Protein 3EBV (pdb70)

Sequence (285 aa):
SLKHAVTGYWQNFNNGATVQKISDVPSAYDIIAVAFADATTTPGAVTFNLDSAGLGGYTVDQFKADVRRAKQAAGKKVIISVVGGEKGTVSVNSSASATNFANSVYSVREYGFDGVDIDLENGLNPTYTQALRALSAKAGPDILTAPQTIDQSTQGGYFQTALNVKKDILTVVNQYYNSGTLGCDGKVYAQGTVDFLTALACIQLEGGLAPSQVGLGLPASTRAAGGGYVSSPSVVNAALDCLTKKATNCGSFKPSSKTYPDLRGATWSTNWDATAGNAWSNSVGAHVHAL

Structure (mmCIF, N/CA/C/O backbone):
data_3EBV
#
_entry.id   3EBV
#
_cell.length_a   96.636
_cell.length_b   96.636
_cell.length_c   124.735
_cell.angle_alpha   90.000
_cell.angle_beta   90.000
_cell.angle_gamma   120.000
#
_symmetry.space_group_name_H-M   'H 3'
#
loop_
_entity.id
_entity.type
_entity.pdbx_description
1 polymer 'Chinitase A'
2 non-polymer 'SULFATE ION'
3 water water
#
loop_
_atom_site.group_PDB
_atom_site.id
_atom_site.type_symbol
_atom_site.label_atom_id
_atom_site.label_alt_id
_atom_site.label_comp_id
_atom_site.label_asym_id
_atom_site.label_e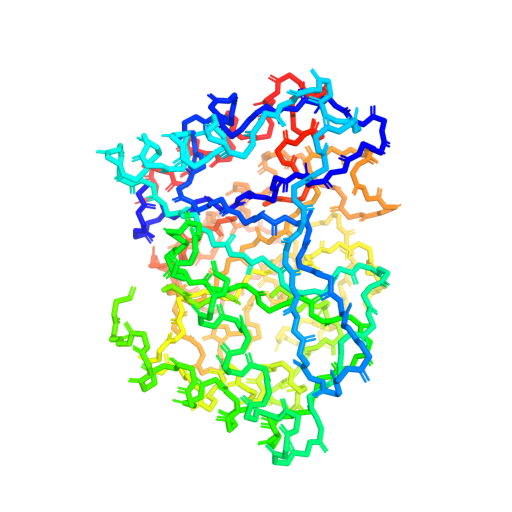ntity_id
_atom_site.label_seq_id
_atom_site.pdbx_PDB_ins_code
_atom_site.Cartn_x
_atom_site.Cartn_y
_atom_site.Cartn_z
_atom_site.occupancy
_atom_site.B_iso_or_equiv
_atom_site.auth_seq_id
_atom_site.auth_comp_id
_atom_site.auth_asym_id
_atom_site.auth_atom_id
_atom_site.pdbx_PDB_model_num
ATOM 1 N N . SER A 1 2 ? 25.355 16.550 107.084 1.00 34.79 2 SER A N 1
ATOM 2 C CA . SER A 1 2 ? 26.075 17.383 108.086 1.00 35.35 2 SER A CA 1
ATOM 3 C C . SER A 1 2 ? 26.547 16.531 109.270 1.00 35.31 2 SER A C 1
ATOM 4 O O . SER A 1 2 ? 26.185 15.360 109.388 1.00 35.17 2 SER A O 1
ATOM 7 N N . LEU A 1 3 ? 27.362 17.103 110.151 1.00 35.16 3 LEU A N 1
ATOM 8 C CA . LEU A 1 3 ? 27.709 16.386 111.366 1.00 34.86 3 LEU A CA 1
ATOM 9 C C . LEU A 1 3 ? 26.472 16.288 112.273 1.00 34.12 3 LEU A C 1
ATOM 10 O O . LEU A 1 3 ? 26.225 15.221 112.838 1.00 33.89 3 LEU A O 1
ATOM 15 N N . LYS A 1 4 ? 25.687 17.375 112.364 1.00 32.53 4 LYS A N 1
ATOM 16 C CA . LYS A 1 4 ? 24.466 17.424 113.209 1.00 31.70 4 LYS A CA 1
ATOM 17 C C . LYS A 1 4 ? 23.385 16.382 112.850 1.00 28.39 4 LYS A C 1
ATOM 18 O O . LYS A 1 4 ? 22.833 15.684 113.730 1.00 29.22 4 LYS A O 1
ATOM 24 N N . HIS A 1 5 ? 23.007 16.311 111.588 1.00 24.43 5 HIS A N 1
ATOM 25 C CA . HIS A 1 5 ? 22.324 15.092 111.146 1.00 20.80 5 HIS A CA 1
ATOM 26 C C . HIS A 1 5 ? 23.226 14.378 110.181 1.00 19.65 5 HIS A C 1
ATOM 27 O O . HIS A 1 5 ? 23.493 14.862 109.073 1.00 21.95 5 HIS A O 1
ATOM 34 N N . ALA A 1 6 ? 23.660 13.211 110.614 1.00 15.32 6 ALA A N 1
ATOM 35 C CA . ALA A 1 6 ? 24.803 12.524 110.012 1.00 14.41 6 ALA A CA 1
ATOM 36 C C . ALA A 1 6 ? 24.422 11.152 109.495 1.00 14.45 6 ALA A C 1
ATOM 37 O O . ALA A 1 6 ? 23.574 10.434 110.062 1.00 13.56 6 ALA A O 1
ATOM 39 N N . VAL A 1 7 ? 25.147 10.758 108.435 1.00 12.82 7 VAL A N 1
ATOM 40 C CA . VAL A 1 7 ? 25.155 9.372 107.955 1.00 12.85 7 VAL A CA 1
ATOM 41 C C . VAL A 1 7 ? 26.577 8.877 108.153 1.00 12.17 7 VAL A C 1
ATOM 42 O O . VAL A 1 7 ? 27.535 9.528 107.660 1.00 11.76 7 VAL A O 1
ATOM 46 N N . THR A 1 8 ? 26.742 7.775 108.887 1.00 10.45 8 THR A N 1
ATOM 47 C CA . THR A 1 8 ? 28.075 7.133 109.062 1.00 10.21 8 THR A CA 1
ATOM 48 C C . THR A 1 8 ? 28.152 5.967 108.101 1.00 11.33 8 THR A C 1
ATOM 49 O O . THR A 1 8 ? 27.187 5.198 107.965 1.00 11.41 8 THR A O 1
ATOM 53 N N . GLY A 1 9 ? 29.290 5.824 107.422 1.00 11.02 9 GLY A N 1
ATOM 54 C CA . GLY A 1 9 ? 29.495 4.628 106.576 1.00 11.47 9 GLY A CA 1
ATOM 55 C C . GLY A 1 9 ? 30.813 3.966 106.845 1.00 9.97 9 GLY A C 1
ATOM 56 O O . GLY A 1 9 ? 31.811 4.661 107.068 1.00 10.85 9 GLY A O 1
ATOM 57 N N . TYR A 1 10 ? 30.805 2.639 106.892 1.00 10.84 10 TYR A N 1
ATOM 58 C CA . TYR A 1 10 ? 32.062 1.875 107.057 1.00 9.96 10 TYR A CA 1
ATOM 59 C C . TYR A 1 10 ? 32.736 1.675 105.718 1.00 11.10 10 TYR A C 1
ATOM 60 O O . TYR A 1 10 ? 32.098 1.141 104.814 1.00 11.53 10 TYR A O 1
ATOM 69 N N . TRP A 1 11 ? 34.011 2.101 105.635 1.00 11.12 11 TRP A N 1
ATOM 70 C CA . TRP A 1 11 ? 34.822 1.866 104.408 1.00 11.65 11 TRP A CA 1
ATOM 71 C C . TRP A 1 11 ? 35.752 0.710 104.687 1.00 11.26 11 TRP A C 1
ATOM 72 O O . TRP A 1 11 ? 36.470 0.713 105.695 1.00 12.16 11 TRP A O 1
ATOM 83 N N . GLN A 1 12 ? 35.727 -0.305 103.808 1.00 11.64 12 GLN A N 1
ATOM 84 C CA . GLN A 1 12 ? 36.520 -1.530 104.028 1.00 11.63 12 GLN A CA 1
ATOM 85 C C . GLN A 1 12 ? 37.999 -1.430 103.673 1.00 13.28 12 GLN A C 1
ATOM 86 O O . GLN A 1 12 ? 38.341 -1.183 102.514 1.00 14.20 12 GLN A O 1
ATOM 92 N N . ASN A 1 13 ? 38.845 -1.685 104.652 1.00 13.98 13 ASN A N 1
ATOM 93 C CA . ASN A 1 13 ? 40.300 -1.854 104.388 1.00 14.35 13 ASN A CA 1
ATOM 94 C C . ASN A 1 13 ? 40.615 -3.292 104.032 1.00 15.47 13 ASN A C 1
ATOM 95 O O . ASN A 1 13 ? 41.564 -3.868 104.566 1.00 17.22 13 ASN A O 1
ATOM 100 N N . PHE A 1 14 ? 39.822 -3.871 103.134 1.00 14.69 14 PHE A N 1
ATOM 101 C CA . PHE A 1 14 ? 39.978 -5.281 102.764 1.00 14.39 14 PHE A CA 1
ATOM 102 C C . PHE A 1 14 ? 39.010 -5.550 101.640 1.00 16.26 14 PHE A C 1
ATOM 103 O O . PHE A 1 14 ? 38.060 -4.790 101.428 1.00 15.15 14 PHE A O 1
ATOM 111 N N . ASN A 1 15 ? 39.227 -6.650 100.927 1.00 16.99 15 ASN A N 1
ATOM 112 C CA . ASN A 1 15 ? 38.357 -7.026 99.824 1.00 17.17 15 ASN A CA 1
ATOM 113 C C . ASN A 1 15 ? 37.540 -8.246 100.237 1.00 18.40 15 ASN A C 1
ATOM 114 O O . ASN A 1 15 ? 38.109 -9.316 100.558 1.00 18.99 15 ASN A O 1
ATOM 119 N N . ASN A 1 16 ? 36.206 -8.099 100.278 1.00 16.54 16 ASN A N 1
ATOM 120 C CA . ASN A 1 16 ? 35.311 -9.197 100.619 1.00 16.68 16 ASN A CA 1
ATOM 121 C C . ASN A 1 16 ? 34.341 -9.524 99.482 1.00 16.30 16 ASN A C 1
ATOM 122 O O . ASN A 1 16 ? 33.309 -10.152 99.704 1.00 16.07 16 ASN A O 1
ATOM 127 N N . GLY A 1 17 ? 34.692 -9.110 98.274 1.00 16.63 17 GLY A N 1
ATOM 128 C CA . GLY A 1 17 ? 33.806 -9.319 97.148 1.00 16.17 17 GLY A CA 1
ATOM 129 C C . GLY A 1 17 ? 32.959 -8.095 96.815 1.00 16.00 17 GLY A C 1
ATOM 130 O O . GLY A 1 17 ? 32.402 -8.013 95.718 1.00 16.34 17 GLY A O 1
ATOM 131 N N . ALA A 1 18 ? 32.843 -7.154 97.769 1.00 13.97 18 ALA A N 1
ATOM 132 C CA . ALA A 1 18 ? 32.162 -5.883 97.466 1.00 13.87 18 ALA A CA 1
ATOM 133 C C . ALA A 1 18 ? 33.000 -5.021 96.526 1.00 13.38 18 ALA A C 1
ATOM 134 O O . ALA A 1 18 ? 34.184 -5.293 96.265 1.00 14.33 18 ALA A O 1
ATOM 136 N N . THR A 1 19 ? 32.422 -3.939 96.037 1.00 12.92 19 THR A N 1
ATOM 137 C CA . THR A 1 19 ? 33.148 -3.001 95.186 1.00 13.37 19 THR A CA 1
ATOM 138 C C . THR A 1 19 ? 34.316 -2.357 95.918 1.00 14.05 19 THR A C 1
ATOM 139 O O . THR A 1 19 ? 34.123 -1.753 96.974 1.00 13.78 19 THR A O 1
ATOM 143 N N . VAL A 1 20 ? 35.524 -2.503 95.384 1.00 14.40 20 VAL A N 1
ATOM 144 C CA . VAL A 1 20 ? 36.682 -1.890 96.000 1.00 14.31 20 VAL A CA 1
ATOM 145 C C . VAL A 1 20 ? 36.652 -0.396 95.783 1.00 14.11 20 VAL A C 1
ATOM 146 O O . VAL A 1 20 ? 36.341 0.091 94.680 1.00 15.14 20 VAL A O 1
ATOM 150 N N . GLN A 1 21 ? 36.971 0.346 96.852 1.00 13.87 21 GLN A N 1
ATOM 151 C CA . GLN A 1 21 ? 36.928 1.794 96.819 1.00 13.46 21 GLN A CA 1
ATOM 152 C C . GLN A 1 21 ? 38.164 2.410 97.444 1.00 14.87 21 GLN A C 1
ATOM 153 O O . GLN A 1 21 ? 38.662 1.896 98.452 1.00 14.83 21 GLN A O 1
ATOM 159 N N . LYS A 1 22 ? 38.617 3.523 96.867 1.00 15.09 22 LYS A N 1
ATOM 160 C CA . LYS A 1 22 ? 39.500 4.443 97.597 1.00 16.19 22 LYS A CA 1
ATOM 161 C C . LYS A 1 22 ? 38.620 5.275 98.524 1.00 14.68 22 LYS A C 1
ATOM 162 O O . LYS A 1 22 ? 37.396 5.349 98.333 1.00 14.62 22 LYS A O 1
ATOM 168 N N . ILE A 1 23 ? 39.224 5.923 99.512 1.00 14.54 23 ILE A N 1
ATOM 169 C CA . ILE A 1 23 ? 38.451 6.869 100.320 1.00 14.35 23 ILE A CA 1
ATOM 170 C C . ILE A 1 23 ? 37.792 7.927 99.425 1.00 14.59 23 ILE A C 1
ATOM 171 O O . ILE A 1 23 ? 36.681 8.362 99.690 1.00 14.94 23 ILE A O 1
ATOM 176 N N . SER A 1 24 ? 38.479 8.373 98.371 1.00 15.46 24 SER A N 1
ATOM 177 C CA . SER A 1 24 ? 37.947 9.415 97.477 1.00 15.77 24 SER A CA 1
ATOM 178 C C . SER A 1 24 ? 36.716 8.941 96.695 1.00 15.76 24 SER A C 1
ATOM 179 O O . SER A 1 24 ? 35.976 9.779 96.162 1.00 16.87 24 SER A O 1
ATOM 182 N N . ASP A 1 25 ? 36.479 7.624 96.636 1.00 15.11 25 ASP A N 1
ATOM 183 C CA . ASP A 1 25 ? 35.289 7.116 95.953 1.00 15.18 25 ASP A CA 1
ATOM 184 C C . ASP A 1 25 ? 34.026 7.130 96.821 1.00 14.40 25 ASP A C 1
ATOM 185 O O . ASP A 1 25 ? 32.920 6.917 96.330 1.00 15.02 25 ASP A O 1
ATOM 190 N N . VAL A 1 26 ? 34.201 7.296 98.134 1.00 13.47 26 VAL A N 1
ATOM 191 C CA . VAL A 1 26 ? 33.048 7.241 99.039 1.00 12.86 26 VAL A CA 1
ATOM 192 C C . VAL A 1 26 ? 32.056 8.367 98.719 1.00 12.70 26 VAL A C 1
ATOM 193 O O . VAL A 1 26 ? 32.448 9.527 98.620 1.00 12.69 26 VAL A O 1
ATOM 197 N N . PRO A 1 27 ? 30.767 8.018 98.530 1.00 12.98 27 PRO A N 1
ATOM 198 C CA . PRO A 1 27 ? 29.746 9.047 98.246 1.00 13.19 27 PRO A CA 1
ATOM 199 C C . PRO A 1 27 ? 29.721 10.229 99.205 1.00 14.09 27 PRO A C 1
ATOM 200 O O . PRO A 1 27 ? 29.995 10.070 100.407 1.00 13.44 27 PRO A O 1
ATOM 204 N N . SER A 1 28 ? 29.344 11.386 98.662 1.00 14.11 28 SER A N 1
ATOM 205 C CA . SER A 1 28 ? 29.289 12.613 99.454 1.00 15.21 28 SER A CA 1
ATOM 206 C C . SER A 1 28 ? 28.288 12.551 100.616 1.00 14.67 28 SER A C 1
ATOM 207 O O . SER A 1 28 ? 28.459 13.297 101.594 1.00 15.76 28 SER A O 1
ATOM 210 N N . ALA A 1 29 ? 27.302 11.660 100.514 1.00 14.28 29 ALA A N 1
ATOM 211 C CA . ALA A 1 29 ? 26.284 11.513 101.573 1.00 15.02 29 ALA A CA 1
ATOM 212 C C . ALA A 1 29 ? 26.878 11.161 102.922 1.00 15.04 29 ALA A C 1
ATOM 213 O O . ALA A 1 29 ? 26.259 11.431 103.965 1.00 15.71 29 ALA A O 1
ATOM 215 N N . TYR A 1 30 ? 28.058 10.523 102.934 1.00 13.37 30 TYR A N 1
ATOM 216 C CA . TYR A 1 30 ? 28.633 10.071 104.183 1.00 12.89 30 TYR A CA 1
ATOM 217 C C . TYR A 1 30 ? 29.349 11.192 104.905 1.00 13.89 30 TYR A C 1
ATOM 218 O O . TYR A 1 30 ? 30.348 11.734 104.427 1.00 15.42 30 TYR A O 1
ATOM 227 N N . ASP A 1 31 ? 28.854 11.518 106.095 1.00 12.82 31 ASP A N 1
ATOM 228 C CA . ASP A 1 31 ? 29.434 12.593 106.904 1.00 12.76 31 ASP A CA 1
ATOM 229 C C . ASP A 1 31 ? 30.547 12.094 107.789 1.00 12.71 31 ASP A C 1
ATOM 230 O O . ASP A 1 31 ? 31.452 12.850 108.135 1.00 13.77 31 ASP A O 1
ATOM 235 N N . ILE A 1 32 ? 30.460 10.831 108.203 1.00 11.49 32 ILE A N 1
ATOM 236 C CA . ILE A 1 32 ? 31.471 10.195 109.015 1.00 12.23 32 ILE A CA 1
ATOM 237 C C . ILE A 1 32 ? 31.821 8.912 108.295 1.00 12.46 32 ILE A C 1
ATOM 238 O O . ILE A 1 32 ? 30.931 8.126 107.962 1.00 12.14 32 ILE A O 1
ATOM 243 N N . ILE A 1 33 ? 33.112 8.740 108.018 1.00 12.33 33 ILE A N 1
ATOM 244 C CA . ILE A 1 33 ? 33.618 7.526 107.362 1.00 12.50 33 ILE A CA 1
ATOM 245 C C . ILE A 1 33 ? 34.455 6.773 108.374 1.00 12.02 33 ILE A C 1
ATOM 246 O O . ILE A 1 33 ? 35.449 7.320 108.893 1.00 12.43 33 ILE A O 1
ATOM 251 N N . ALA A 1 34 ? 34.021 5.558 108.697 1.00 10.96 34 ALA A N 1
ATOM 252 C CA . ALA A 1 34 ? 34.707 4.686 109.655 1.00 11.30 34 ALA A CA 1
ATOM 253 C C . ALA A 1 34 ? 35.549 3.648 108.903 1.00 12.02 34 ALA A C 1
ATOM 254 O O . ALA A 1 34 ? 35.020 2.816 108.152 1.00 11.83 34 ALA A O 1
ATOM 256 N N . VAL A 1 35 ? 36.878 3.749 109.074 1.00 12.37 35 VAL A N 1
ATOM 257 C CA . VAL A 1 35 ? 37.818 2.871 108.390 1.00 12.44 35 VAL A CA 1
ATOM 258 C C . VAL A 1 35 ? 37.870 1.520 109.118 1.00 12.11 35 VAL A C 1
ATOM 259 O O . VAL A 1 35 ? 38.238 1.432 110.313 1.00 12.54 35 VAL A O 1
ATOM 263 N N . ALA A 1 36 ? 37.492 0.452 108.413 1.00 12.07 36 ALA A N 1
ATOM 264 C CA . ALA A 1 36 ? 37.334 -0.854 109.005 1.00 12.39 36 ALA A CA 1
ATOM 265 C C . ALA A 1 36 ? 38.453 -1.813 108.529 1.00 13.68 36 ALA A C 1
ATOM 266 O O . ALA A 1 36 ? 38.394 -2.244 107.376 1.00 13.19 36 ALA A O 1
ATOM 268 N N . PHE A 1 37 ? 39.420 -2.227 109.363 1.00 13.77 37 PHE A N 1
ATOM 269 C CA . PHE A 1 37 ? 39.516 -1.945 110.795 1.00 14.33 37 PHE A CA 1
ATOM 270 C C . PHE A 1 37 ? 40.992 -1.846 111.185 1.00 15.66 37 PHE A C 1
ATOM 271 O O . PHE A 1 37 ? 41.887 -2.277 110.420 1.00 15.87 37 PHE A O 1
ATOM 279 N N . ALA A 1 38 ? 41.230 -1.321 112.376 1.00 16.08 38 ALA A N 1
ATOM 280 C CA . ALA A 1 38 ? 42.550 -1.487 113.011 1.00 17.51 38 ALA A CA 1
ATOM 281 C C . ALA A 1 38 ? 42.738 -2.971 113.342 1.00 21.00 38 ALA A C 1
ATOM 282 O O . ALA A 1 38 ? 41.764 -3.715 113.442 1.00 23.68 38 ALA A O 1
ATOM 284 N N . ASP A 1 39 ? 43.994 -3.400 113.452 1.00 21.30 39 ASP A N 1
ATOM 285 C CA . ASP A 1 39 ? 44.362 -4.786 113.755 1.00 23.11 39 ASP A CA 1
ATOM 286 C C . ASP A 1 39 ? 44.810 -4.872 115.244 1.00 21.25 39 ASP A C 1
ATOM 287 O O . ASP A 1 39 ? 45.461 -3.961 115.734 1.00 19.72 39 ASP A O 1
ATOM 292 N N . ALA A 1 40 ? 44.451 -5.939 115.954 1.00 22.19 40 ALA A N 1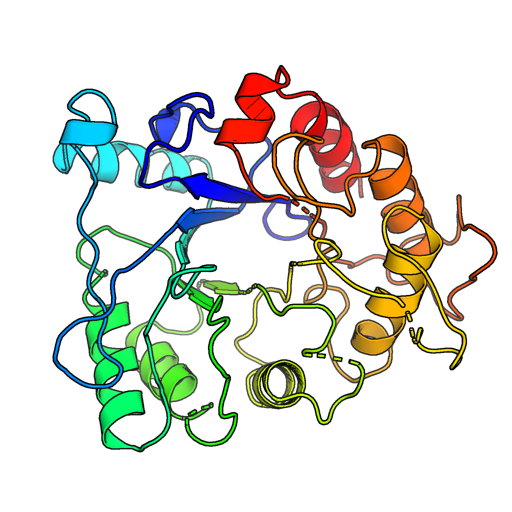
ATOM 293 C CA . ALA A 1 40 ? 45.103 -6.246 117.246 1.00 22.94 40 ALA A CA 1
ATOM 294 C C . ALA A 1 40 ? 46.595 -6.551 117.041 1.00 23.34 40 ALA A C 1
ATOM 295 O O . ALA A 1 40 ? 47.016 -6.905 115.933 1.00 24.10 40 ALA A O 1
ATOM 297 N N . THR A 1 41 ? 47.383 -6.404 118.106 1.00 22.35 41 THR A N 1
ATOM 298 C CA . THR A 1 41 ? 48.824 -6.778 118.072 1.00 22.27 41 THR A CA 1
ATOM 299 C C . THR A 1 41 ? 49.106 -7.764 119.205 1.00 23.06 41 THR A C 1
ATOM 300 O O . THR A 1 41 ? 48.190 -8.211 119.921 1.00 23.72 41 THR A O 1
ATOM 304 N N . THR A 1 42 ? 50.379 -8.12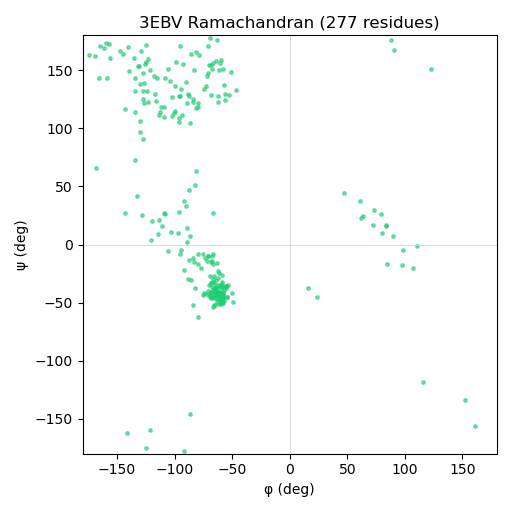6 119.375 1.00 23.31 42 THR A N 1
ATOM 305 C CA . THR A 1 42 ? 50.743 -9.020 120.466 1.00 24.95 42 THR A CA 1
ATOM 306 C C . THR A 1 42 ? 50.720 -8.345 121.845 1.00 24.34 42 THR A C 1
ATOM 307 O O . THR A 1 42 ? 50.796 -9.044 122.853 1.00 25.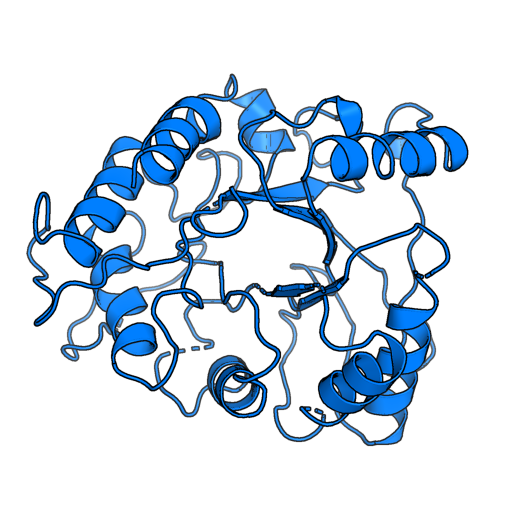74 42 THR A O 1
ATOM 311 N N . THR A 1 43 ? 50.617 -7.017 121.877 1.00 23.39 43 THR A N 1
ATOM 312 C CA . THR A 1 43 ? 50.506 -6.239 123.128 1.00 21.73 43 THR A CA 1
ATOM 313 C C . THR A 1 43 ? 49.008 -6.094 123.531 1.00 20.50 43 THR A C 1
ATOM 314 O O . THR A 1 43 ? 48.217 -5.581 122.733 1.00 19.29 43 THR A O 1
ATOM 318 N N . PRO A 1 44 ? 48.621 -6.564 124.736 1.00 19.30 44 PRO A N 1
ATOM 319 C CA . PRO A 1 44 ? 47.202 -6.493 125.156 1.00 18.98 44 PRO A CA 1
ATOM 320 C C . PRO A 1 44 ? 46.622 -5.078 125.044 1.00 18.41 44 PRO A C 1
ATOM 321 O O . PRO A 1 44 ? 47.222 -4.121 125.515 1.00 17.29 44 PRO A O 1
ATOM 325 N N . GLY A 1 45 ? 45.464 -4.955 124.371 1.00 16.13 45 GLY A N 1
ATOM 326 C CA . GLY A 1 45 ? 44.789 -3.665 124.194 1.00 15.57 45 GLY A CA 1
ATOM 327 C C . GLY A 1 45 ? 45.253 -2.807 123.030 1.00 15.32 45 GLY A C 1
ATOM 328 O O . GLY A 1 45 ? 44.596 -1.841 122.656 1.00 16.32 45 GLY A O 1
ATOM 329 N N . ALA A 1 46 ? 46.443 -3.119 122.470 1.00 16.13 46 ALA A N 1
ATOM 330 C CA . ALA A 1 46 ? 47.043 -2.256 121.480 1.00 16.18 46 ALA A CA 1
ATOM 331 C C . ALA A 1 46 ? 46.489 -2.516 120.079 1.00 16.99 46 ALA A C 1
ATOM 332 O O . ALA A 1 46 ? 46.117 -3.638 119.752 1.00 19.54 46 ALA A O 1
ATOM 334 N N . VAL A 1 47 ? 46.461 -1.488 119.251 1.00 15.67 47 VAL A N 1
ATOM 335 C CA . VAL A 1 47 ? 46.068 -1.687 117.864 1.00 17.59 47 VAL A CA 1
ATOM 336 C C . VAL A 1 47 ? 47.086 -1.088 116.925 1.00 18.18 47 VAL A C 1
ATOM 337 O O . VAL A 1 47 ? 47.947 -0.283 117.322 1.00 18.03 47 VAL A O 1
ATOM 341 N N . THR A 1 48 ? 46.964 -1.461 115.657 1.00 18.49 48 THR A N 1
ATOM 342 C CA . THR A 1 48 ? 47.726 -0.810 114.613 1.00 19.72 48 THR A CA 1
ATOM 343 C C . THR A 1 48 ? 46.845 -0.765 113.362 1.00 19.74 48 THR A C 1
ATOM 344 O O . THR A 1 48 ? 45.808 -1.452 113.284 1.00 19.36 48 THR A O 1
ATOM 348 N N . PHE A 1 49 ? 47.229 0.076 112.419 1.00 19.33 49 PHE A N 1
ATOM 349 C CA . PHE A 1 49 ? 46.532 0.110 111.155 1.00 19.15 49 PHE A CA 1
ATOM 350 C C . PHE A 1 49 ? 47.525 -0.124 110.021 1.00 19.80 49 PHE A C 1
ATOM 351 O O . PHE A 1 49 ? 48.587 0.516 109.983 1.00 21.34 49 PHE A O 1
ATOM 359 N N . ASN A 1 50 ? 47.154 -1.020 109.116 1.00 20.01 50 ASN A N 1
ATOM 360 C CA . ASN A 1 50 ? 47.985 -1.337 107.959 1.00 21.06 50 ASN A CA 1
ATOM 361 C C . ASN A 1 50 ? 47.102 -1.260 106.717 1.00 19.72 50 ASN A C 1
ATOM 362 O O . ASN A 1 50 ? 46.252 -2.154 106.527 1.00 18.74 50 ASN A O 1
ATOM 367 N N . LEU A 1 51 ? 47.284 -0.211 105.922 1.00 19.10 51 LEU A N 1
ATOM 368 C CA . LEU A 1 51 ? 46.496 -0.075 104.692 1.00 19.79 51 LEU A CA 1
ATOM 369 C C . LEU A 1 51 ? 46.690 -1.314 103.834 1.00 20.94 51 LEU A C 1
ATOM 370 O O . LEU A 1 51 ? 47.833 -1.721 103.590 1.00 21.02 51 LEU A O 1
ATOM 375 N N . ASP A 1 52 ? 45.590 -1.918 103.382 1.00 21.00 52 ASP A N 1
ATOM 376 C CA . ASP A 1 52 ? 45.635 -3.119 102.536 1.00 21.74 52 ASP A CA 1
ATOM 377 C C . ASP A 1 52 ? 45.900 -2.737 101.071 1.00 22.36 52 ASP A C 1
ATOM 378 O O . ASP A 1 52 ? 45.087 -2.991 100.179 1.00 21.32 52 ASP A O 1
ATOM 383 N N . SER A 1 53 ? 47.068 -2.147 100.829 1.00 22.55 53 SER A N 1
ATOM 384 C CA . SER A 1 53 ? 47.451 -1.710 99.499 1.00 24.64 53 SER A CA 1
ATOM 385 C C . SER A 1 53 ? 47.260 -2.783 98.428 1.00 26.31 53 SER A C 1
ATOM 386 O O . SER A 1 53 ? 46.643 -2.524 97.392 1.00 27.58 53 SER A O 1
ATOM 389 N N . ALA A 1 54 ? 47.771 -3.983 98.707 1.00 28.18 54 ALA A N 1
ATOM 390 C CA . ALA A 1 54 ? 47.685 -5.119 97.781 1.00 29.60 54 ALA A CA 1
ATOM 391 C C . ALA A 1 54 ? 46.238 -5.505 97.456 1.00 29.71 54 ALA A C 1
ATOM 392 O O . ALA A 1 54 ? 45.874 -5.624 96.281 1.00 31.84 54 ALA A O 1
ATOM 394 N N . GLY A 1 55 ? 45.412 -5.686 98.484 1.00 28.65 55 GLY A N 1
ATOM 395 C CA . GLY A 1 55 ? 44.026 -6.080 98.266 1.00 26.99 55 GLY A CA 1
ATOM 396 C C . GLY A 1 55 ? 43.145 -4.982 97.681 1.00 26.24 55 GLY A C 1
ATOM 397 O O . GLY A 1 55 ? 42.018 -5.240 97.228 1.00 27.06 55 GLY A O 1
ATOM 398 N N . LEU A 1 56 ? 43.633 -3.749 97.707 1.00 24.65 56 LEU A N 1
ATOM 399 C CA . LEU A 1 56 ? 42.850 -2.599 97.238 1.00 24.16 56 LEU A CA 1
ATOM 400 C C . LEU A 1 56 ? 43.385 -2.020 95.935 1.00 25.08 56 LEU A C 1
ATOM 401 O O . LEU A 1 56 ? 43.223 -0.824 95.652 1.00 24.90 56 LEU A O 1
ATOM 406 N N . GLY A 1 57 ? 44.029 -2.882 95.145 1.00 25.45 57 GLY A N 1
ATOM 407 C CA . GLY A 1 57 ? 44.470 -2.506 93.793 1.00 25.66 57 GLY A CA 1
ATOM 408 C C . GLY A 1 57 ? 45.664 -1.563 93.793 1.00 26.05 57 GLY A C 1
ATOM 409 O O . GLY A 1 57 ? 45.822 -0.747 92.878 1.00 26.57 57 GLY A O 1
ATOM 410 N N . GLY A 1 58 ? 46.500 -1.665 94.819 1.00 26.10 58 GLY A N 1
ATOM 411 C CA . GLY A 1 58 ? 47.737 -0.890 94.884 1.00 26.09 58 GLY A CA 1
ATOM 412 C C . GLY A 1 58 ? 47.597 0.525 95.425 1.00 26.67 58 GLY A C 1
ATOM 413 O O . GLY A 1 58 ? 48.477 1.355 95.247 1.00 28.05 58 GLY A O 1
ATOM 414 N N . TYR A 1 59 ? 46.477 0.799 96.093 1.00 25.72 59 TYR A N 1
ATOM 415 C CA . TYR A 1 59 ? 46.232 2.069 96.763 1.00 24.27 59 TYR A CA 1
ATOM 416 C C . TYR A 1 59 ? 47.350 2.360 97.755 1.00 23.83 59 TYR A C 1
ATOM 417 O O . TYR A 1 59 ? 47.622 1.528 98.628 1.00 24.06 59 TYR A O 1
ATOM 426 N N . THR A 1 60 ? 47.999 3.515 97.628 1.00 23.33 60 THR A N 1
ATOM 427 C CA . THR A 1 60 ? 49.186 3.792 98.441 1.00 23.85 60 THR A CA 1
ATOM 428 C C . THR A 1 60 ? 48.840 4.541 99.737 1.00 23.39 60 THR A C 1
ATOM 429 O O . THR A 1 60 ? 47.820 5.259 99.799 1.00 22.85 60 THR A O 1
ATOM 433 N N . VAL A 1 61 ? 49.704 4.398 100.745 1.00 23.74 61 VAL A N 1
ATOM 434 C CA . VAL A 1 61 ? 49.552 5.147 102.006 1.00 23.64 61 VAL A CA 1
ATOM 435 C C . VAL A 1 61 ? 49.464 6.651 101.743 1.00 24.10 61 VAL A C 1
ATOM 436 O O . VAL A 1 61 ? 48.608 7.348 102.300 1.00 23.63 61 VAL A O 1
ATOM 440 N N . ASP A 1 62 ? 50.347 7.168 100.882 1.00 23.99 62 ASP A N 1
ATOM 441 C CA . ASP A 1 62 ? 50.305 8.588 100.566 1.00 24.40 62 ASP A CA 1
ATOM 442 C C . ASP A 1 62 ? 48.963 9.045 99.973 1.00 23.23 62 ASP A C 1
ATOM 443 O O . ASP A 1 62 ? 48.452 10.106 100.326 1.00 23.11 62 ASP A O 1
ATOM 448 N N . GLN A 1 63 ? 48.414 8.248 99.054 1.00 22.52 63 GLN A N 1
ATOM 449 C CA . GLN A 1 63 ? 47.140 8.589 98.430 1.00 21.47 63 GLN A CA 1
ATOM 450 C C . GLN A 1 63 ? 45.985 8.492 99.452 1.00 20.05 63 GLN A C 1
ATOM 451 O O . GLN A 1 63 ? 45.114 9.355 99.465 1.00 19.94 63 GLN A O 1
ATOM 457 N N . PHE A 1 64 ? 46.033 7.463 100.283 1.00 19.39 64 PHE A N 1
ATOM 458 C CA . PHE A 1 64 ? 45.035 7.301 101.387 1.00 18.29 64 PHE A CA 1
ATOM 459 C C . PHE A 1 64 ? 45.061 8.534 102.308 1.00 18.70 64 PHE A C 1
ATOM 460 O O . PHE A 1 64 ? 44.013 9.184 102.560 1.00 18.20 64 PHE A O 1
ATOM 468 N N . LYS A 1 65 ? 46.258 8.911 102.757 1.00 18.89 65 LYS A N 1
ATOM 469 C CA . LYS A 1 65 ? 46.381 10.102 103.593 1.00 19.65 65 LYS A CA 1
ATOM 470 C C . LYS A 1 65 ? 45.849 11.357 102.918 1.00 19.51 65 LYS A C 1
ATOM 471 O O . LYS A 1 65 ? 45.205 12.192 103.562 1.00 20.22 65 LYS A O 1
ATOM 477 N N . ALA A 1 66 ? 46.136 11.503 101.614 1.00 19.51 66 ALA A N 1
ATOM 478 C CA . ALA A 1 66 ? 45.663 12.646 100.854 1.00 19.76 66 ALA A CA 1
ATOM 479 C C . ALA A 1 66 ? 44.135 12.673 100.716 1.00 19.03 66 ALA A C 1
ATOM 480 O O . ALA A 1 66 ? 43.500 13.724 100.815 1.00 20.33 66 ALA A O 1
ATOM 482 N N . ASP A 1 67 ? 43.575 11.480 100.481 1.00 19.74 67 ASP A N 1
ATOM 483 C CA . ASP A 1 67 ? 42.136 11.299 100.357 1.00 18.81 67 ASP A CA 1
ATOM 484 C C . ASP A 1 67 ? 41.437 11.644 101.690 1.00 17.83 67 ASP A C 1
ATOM 485 O O . ASP A 1 67 ? 40.405 12.315 101.681 1.00 17.92 67 ASP A O 1
ATOM 490 N N . VAL A 1 68 ? 42.020 11.191 102.805 1.00 17.33 68 VAL A N 1
ATOM 491 C CA . VAL A 1 68 ? 41.499 11.571 104.129 1.00 17.81 68 VAL A CA 1
ATOM 492 C C . VAL A 1 68 ? 41.476 13.103 104.307 1.00 18.06 68 VAL A C 1
ATOM 493 O O . VAL A 1 68 ? 40.453 13.675 104.702 1.00 18.67 68 VAL A O 1
ATOM 497 N N . ARG A 1 69 ? 42.592 13.758 103.978 1.00 19.15 69 ARG A N 1
ATOM 498 C CA A ARG A 1 69 ? 42.676 15.216 104.092 0.70 20.48 69 ARG A CA 1
ATOM 499 C CA B ARG A 1 69 ? 42.680 15.210 104.097 0.30 19.26 69 ARG A CA 1
ATOM 500 C C . ARG A 1 69 ? 41.634 15.903 103.225 1.00 18.85 69 ARG A C 1
ATOM 501 O O . ARG A 1 69 ? 41.000 16.879 103.656 1.00 19.06 69 ARG A O 1
ATOM 516 N N . ALA A 1 70 ? 41.443 15.405 101.997 1.00 18.32 70 ALA A N 1
ATOM 517 C CA . ALA A 1 70 ? 40.439 15.986 101.113 1.00 18.73 70 ALA A CA 1
ATOM 518 C C . ALA A 1 70 ? 39.006 15.833 101.651 1.00 18.72 70 ALA A C 1
ATOM 519 O O . ALA A 1 70 ? 38.190 16.740 101.510 1.00 20.07 70 ALA A O 1
ATOM 521 N N . LYS A 1 71 ? 38.706 14.666 102.244 1.00 18.75 71 LYS A N 1
ATOM 522 C CA . LYS A 1 71 ? 37.381 14.481 102.870 1.00 17.99 71 LYS A CA 1
ATOM 523 C C . LYS A 1 71 ? 37.193 15.494 103.990 1.00 17.32 71 LYS A C 1
ATOM 524 O O . LYS A 1 71 ? 36.115 16.079 104.147 1.00 16.61 71 LYS A O 1
ATOM 530 N N . GLN A 1 72 ? 38.246 15.679 104.788 1.00 18.01 72 GLN A N 1
ATOM 531 C CA . GLN A 1 72 ? 38.175 16.632 105.914 1.00 18.65 72 GLN A CA 1
ATOM 532 C C . GLN A 1 72 ? 37.991 18.084 105.472 1.00 20.28 72 GLN A C 1
ATOM 533 O O . GLN A 1 72 ? 37.261 18.841 106.114 1.00 20.14 72 GLN A O 1
ATOM 539 N N . ALA A 1 73 ? 38.663 18.455 104.378 1.00 21.19 73 ALA A N 1
ATOM 540 C CA . ALA A 1 73 ? 38.507 19.791 103.794 1.00 22.37 73 ALA A CA 1
ATOM 541 C C . ALA A 1 73 ? 37.067 20.017 103.331 1.00 22.85 73 ALA A C 1
ATOM 542 O O . ALA A 1 73 ? 36.577 21.164 103.320 1.00 23.84 73 ALA A O 1
ATOM 544 N N . ALA A 1 74 ? 36.390 18.921 102.949 1.00 23.36 74 ALA A N 1
ATOM 545 C CA . ALA A 1 74 ? 34.983 18.974 102.535 1.00 23.55 74 ALA A CA 1
ATOM 546 C C . ALA A 1 74 ? 34.013 18.857 103.717 1.00 23.26 74 ALA A C 1
ATOM 547 O O . ALA A 1 74 ? 32.791 18.774 103.521 1.00 24.59 74 ALA A O 1
ATOM 549 N N . GLY A 1 75 ? 34.550 18.878 104.936 1.00 22.30 75 GLY A N 1
ATOM 550 C CA . GLY A 1 75 ? 33.741 18.888 106.146 1.00 21.84 75 GLY A CA 1
ATOM 551 C C . GLY A 1 75 ? 33.382 17.497 106.686 1.00 21.24 75 GLY A C 1
ATOM 552 O O . GLY A 1 75 ? 32.610 17.406 107.654 1.00 21.84 75 GLY A O 1
ATOM 553 N N . LYS A 1 76 ? 33.949 16.450 106.097 1.00 19.40 76 LYS A N 1
ATOM 554 C CA . LYS A 1 76 ? 33.665 15.087 106.588 1.00 19.35 76 LYS A CA 1
ATOM 555 C C . LYS A 1 76 ? 34.603 14.735 107.742 1.00 18.64 76 LYS A C 1
ATOM 556 O O . LYS A 1 76 ? 35.644 15.392 107.958 1.00 18.72 76 LYS A O 1
ATOM 562 N N . LYS A 1 77 ? 34.254 13.688 108.485 1.00 16.49 77 LYS A N 1
ATOM 563 C CA . LYS A 1 77 ? 35.142 13.174 109.527 1.00 16.45 77 LYS A CA 1
ATOM 564 C C . LYS A 1 77 ? 35.548 11.777 109.107 1.00 15.88 77 LYS A C 1
ATOM 565 O O . LYS A 1 77 ? 34.732 11.038 108.525 1.00 15.41 77 LYS A O 1
ATOM 571 N N . VAL A 1 78 ? 36.793 11.402 109.375 1.00 14.57 78 VAL A N 1
ATOM 572 C CA . VAL A 1 78 ? 37.248 10.049 109.066 1.00 13.63 78 VAL A CA 1
ATOM 573 C C . VAL A 1 78 ? 37.825 9.476 110.340 1.00 13.89 78 VAL A C 1
ATOM 574 O O . VAL A 1 78 ? 38.745 10.066 110.912 1.00 15.01 78 VAL A O 1
ATOM 578 N N . ILE A 1 79 ? 37.288 8.354 110.799 1.00 12.56 79 ILE A N 1
ATOM 579 C 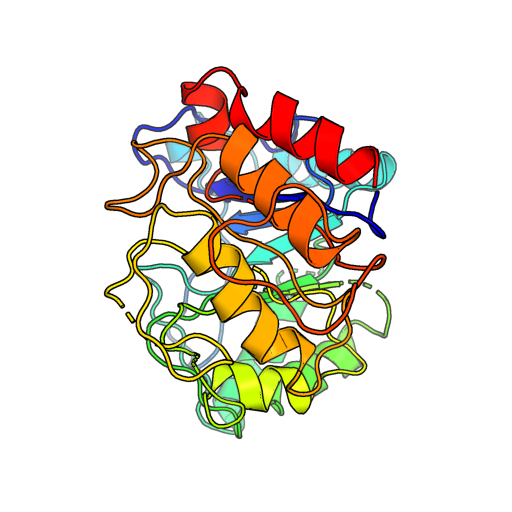CA . ILE A 1 79 ? 37.716 7.773 112.063 1.00 12.41 79 ILE A CA 1
ATOM 580 C C . ILE A 1 79 ? 38.192 6.343 111.850 1.00 12.51 79 ILE A C 1
ATOM 581 O O . ILE A 1 79 ? 37.882 5.739 110.818 1.00 12.56 79 ILE A O 1
ATOM 586 N N . ILE A 1 80 ? 38.981 5.821 112.789 1.00 11.82 80 ILE A N 1
ATOM 587 C CA . ILE A 1 80 ? 39.436 4.428 112.738 1.00 11.89 80 ILE A CA 1
ATOM 588 C C . ILE A 1 80 ? 38.524 3.533 113.567 1.00 12.30 80 ILE A C 1
ATOM 589 O O . ILE A 1 80 ? 38.313 3.810 114.754 1.00 12.31 80 ILE A O 1
ATOM 594 N N . SER A 1 81 ? 38.031 2.441 112.966 1.00 12.19 81 SER A N 1
ATOM 595 C CA . SER A 1 81 ? 37.196 1.497 113.723 1.00 12.04 81 SER A CA 1
ATOM 596 C C . SER A 1 81 ? 38.038 0.381 114.258 1.00 12.52 81 SER A C 1
ATOM 597 O O . SER A 1 81 ? 38.850 -0.207 113.520 1.00 12.91 81 SER A O 1
ATOM 600 N N . VAL A 1 82 ? 37.846 0.048 115.531 1.00 11.81 82 VAL A N 1
ATOM 601 C CA A VAL A 1 82 ? 38.528 -1.077 116.168 0.70 12.31 82 VAL A CA 1
ATOM 602 C CA B VAL A 1 82 ? 38.536 -1.080 116.159 0.30 12.09 82 VAL A CA 1
ATOM 603 C C . VAL A 1 82 ? 37.587 -2.257 116.338 1.00 12.93 82 VAL A C 1
ATOM 604 O O . VAL A 1 82 ? 36.451 -2.075 116.813 1.00 12.47 82 VAL A O 1
ATOM 611 N N . GLY A 1 83 ? 38.018 -3.454 115.965 1.00 13.48 83 GLY A N 1
ATOM 612 C CA . GLY A 1 83 ? 37.213 -4.645 116.211 1.00 14.98 83 GLY A CA 1
ATOM 613 C C . GLY A 1 83 ? 36.776 -5.298 114.938 1.00 17.23 83 GLY A C 1
ATOM 614 O O . GLY A 1 83 ? 37.609 -5.779 114.156 1.00 17.04 83 GLY A O 1
ATOM 615 N N . GLY A 1 84 ? 35.465 -5.351 114.752 1.00 17.58 84 GLY A N 1
ATOM 616 C CA . GLY A 1 84 ? 34.917 -6.040 113.605 1.00 19.95 84 GLY A CA 1
ATOM 617 C C . GLY A 1 84 ? 34.652 -7.484 113.968 1.00 21.77 84 GLY A C 1
ATOM 618 O O . GLY A 1 84 ? 35.108 -7.971 115.016 1.00 21.01 84 GLY A O 1
ATOM 619 N N . GLU A 1 85 ? 33.910 -8.189 113.111 1.00 23.26 85 GLU A N 1
ATOM 620 C CA . GLU A 1 85 ? 33.520 -9.573 113.394 1.00 25.98 85 GLU A CA 1
ATOM 621 C C . GLU A 1 85 ? 34.698 -10.452 113.813 1.00 26.25 85 GLU A C 1
ATOM 622 O O . GLU A 1 85 ? 34.585 -11.265 114.755 1.00 28.21 85 GLU A O 1
ATOM 628 N N . LYS A 1 86 ? 35.821 -10.279 113.125 1.00 25.58 86 LYS A N 1
ATOM 629 C CA . LYS A 1 86 ? 36.999 -11.117 113.385 1.00 26.41 86 LYS A CA 1
ATOM 630 C C . LYS A 1 86 ? 38.049 -10.512 114.321 1.00 25.91 86 LYS A C 1
ATOM 631 O O . LYS A 1 86 ? 39.139 -11.074 114.488 1.00 26.05 86 LYS A O 1
ATOM 637 N N . GLY A 1 87 ? 37.702 -9.396 114.970 1.00 23.39 87 GLY A N 1
ATOM 638 C CA . GLY A 1 87 ? 38.669 -8.684 115.827 1.00 22.51 87 GLY A CA 1
ATOM 639 C C . GLY A 1 87 ? 39.044 -9.487 117.073 1.00 22.56 87 GLY A C 1
ATOM 640 O O . GLY A 1 87 ? 38.241 -10.274 117.598 1.00 21.54 87 GLY A O 1
ATOM 641 N N . THR A 1 88 ? 40.270 -9.265 117.561 1.00 20.76 88 THR A N 1
ATOM 642 C CA . THR A 1 88 ? 40.716 -9.915 118.791 1.00 21.36 88 THR A CA 1
ATOM 643 C C . THR A 1 88 ? 41.284 -8.901 119.804 1.00 21.01 88 THR A C 1
ATOM 644 O O . THR A 1 88 ? 42.060 -9.290 120.705 1.00 22.18 88 THR A O 1
ATOM 648 N N . VAL A 1 89 ? 40.864 -7.633 119.728 1.00 19.30 89 VAL A N 1
ATOM 649 C CA . VAL A 1 89 ? 41.300 -6.615 120.713 1.00 18.18 89 VAL A CA 1
ATOM 650 C C . VAL A 1 89 ? 40.587 -6.828 122.065 1.00 18.59 89 VAL A C 1
ATOM 651 O O . VAL A 1 89 ? 39.369 -7.061 122.074 1.00 18.74 89 VAL A O 1
ATOM 655 N N . SER A 1 90 ? 41.327 -6.781 123.174 1.00 17.89 90 SER A N 1
ATOM 656 C CA . SER A 1 90 ? 40.740 -6.875 124.543 1.00 18.47 90 SER A CA 1
ATOM 657 C C . SER A 1 90 ? 41.206 -5.707 125.392 1.00 17.92 90 SER A C 1
ATOM 658 O O . SER A 1 90 ? 42.400 -5.392 125.429 1.00 18.13 90 SER A O 1
ATOM 661 N N . VAL A 1 91 ? 40.258 -5.057 126.073 1.00 15.49 91 VAL A N 1
ATOM 662 C CA . VAL A 1 91 ? 40.573 -3.922 126.961 1.00 14.95 91 VAL A CA 1
ATOM 663 C C . VAL A 1 91 ? 39.930 -4.281 128.307 1.00 15.12 91 VAL A C 1
ATOM 664 O O . VAL A 1 91 ? 38.728 -4.036 128.541 1.00 14.38 91 VAL A O 1
ATOM 668 N N . ASN A 1 92 ? 40.713 -4.946 129.153 1.00 15.24 92 ASN A N 1
ATOM 669 C CA . ASN A 1 92 ? 40.177 -5.549 130.365 1.00 15.76 92 ASN A CA 1
ATOM 670 C C . ASN A 1 92 ? 41.159 -5.438 131.547 1.00 15.68 92 ASN A C 1
ATOM 671 O O . ASN A 1 92 ? 41.125 -6.242 132.472 1.00 16.77 92 ASN A O 1
ATOM 676 N N . SER A 1 93 ? 42.011 -4.418 131.513 1.00 14.87 93 SER A N 1
ATOM 677 C CA . SER A 1 93 ? 42.964 -4.173 132.614 1.00 14.62 93 SER A CA 1
ATOM 678 C C . SER A 1 93 ? 43.420 -2.729 132.469 1.00 14.19 93 SER A C 1
ATOM 679 O O . SER A 1 93 ? 43.185 -2.083 131.443 1.00 14.79 93 SER A O 1
ATOM 682 N N . SER A 1 94 ? 44.115 -2.190 133.488 1.00 14.46 94 SER A N 1
ATOM 683 C CA . SER A 1 94 ? 44.670 -0.884 133.360 1.00 13.92 94 SER A CA 1
ATOM 684 C C . SER A 1 94 ? 45.736 -0.808 132.249 1.00 14.02 94 SER A C 1
ATOM 685 O O . SER A 1 94 ? 45.757 0.123 131.462 1.00 15.24 94 SER A O 1
ATOM 688 N N . ALA A 1 95 ? 46.609 -1.805 132.233 1.00 15.68 95 ALA A N 1
ATOM 689 C CA . ALA A 1 95 ? 47.665 -1.828 131.221 1.00 15.21 95 ALA A CA 1
ATOM 690 C C . ALA A 1 95 ? 47.096 -1.855 129.783 1.00 15.24 95 ALA A C 1
ATOM 691 O O . ALA A 1 95 ? 47.544 -1.077 128.924 1.00 16.17 95 ALA A O 1
ATOM 693 N N . SER A 1 96 ? 46.086 -2.701 129.555 1.00 15.07 96 SER A N 1
ATOM 694 C CA . SER A 1 96 ? 45.485 -2.792 128.212 1.00 15.85 96 SER A CA 1
ATOM 695 C C . SER A 1 96 ? 44.685 -1.522 127.881 1.00 14.87 96 SER A C 1
ATOM 696 O O . SER A 1 96 ? 44.665 -1.052 126.728 1.00 14.51 96 SER A O 1
ATOM 699 N N . ALA A 1 97 ? 44.032 -0.917 128.885 1.00 14.69 97 ALA A N 1
ATOM 700 C CA . ALA A 1 97 ? 43.423 0.404 128.671 1.00 14.05 97 ALA A CA 1
ATOM 701 C C . ALA A 1 97 ? 44.433 1.511 128.219 1.00 13.98 97 ALA A C 1
ATOM 702 O O . ALA A 1 97 ? 44.166 2.313 127.304 1.00 14.26 97 ALA A O 1
ATOM 704 N N . THR A 1 98 ? 45.594 1.559 128.896 1.00 15.12 98 THR A N 1
ATOM 705 C CA . THR A 1 98 ? 46.656 2.488 128.514 1.00 15.41 98 THR A CA 1
ATOM 706 C C . THR A 1 98 ? 47.239 2.158 127.127 1.00 14.07 98 THR A C 1
ATOM 707 O O . THR A 1 98 ? 47.449 3.067 126.341 1.00 15.44 98 THR A O 1
ATOM 711 N N . ASN A 1 99 ? 47.430 0.867 126.853 1.00 14.82 99 ASN A N 1
ATOM 712 C CA . ASN A 1 99 ? 47.936 0.455 125.520 1.00 14.88 99 ASN A CA 1
ATOM 713 C C . ASN A 1 99 ? 46.943 0.813 124.415 1.00 15.03 99 ASN A C 1
ATOM 714 O O . ASN A 1 99 ? 47.323 1.229 123.322 1.00 14.84 99 ASN A O 1
ATOM 719 N N . PHE A 1 100 ? 45.648 0.682 124.719 1.00 14.46 100 PHE A N 1
ATOM 720 C CA . PHE A 1 100 ? 44.636 1.057 123.742 1.00 14.06 100 PHE A CA 1
ATOM 721 C C . PHE A 1 100 ? 44.677 2.544 123.460 1.00 13.39 100 PHE A C 1
ATOM 722 O O . PHE A 1 100 ? 44.720 2.981 122.325 1.00 14.50 100 PHE A O 1
ATOM 730 N N . ALA A 1 101 ? 44.640 3.371 124.515 1.00 14.25 101 ALA A N 1
ATOM 731 C CA . ALA A 1 101 ? 44.666 4.817 124.324 1.00 14.30 101 ALA A CA 1
ATOM 732 C C . ALA A 1 101 ? 45.928 5.271 123.580 1.00 15.32 101 ALA A C 1
ATOM 733 O O . ALA A 1 101 ? 45.854 6.090 122.664 1.00 16.55 101 ALA A O 1
ATOM 735 N N . ASN A 1 102 ? 47.083 4.743 124.004 1.00 16.39 102 ASN A N 1
ATOM 736 C CA . ASN A 1 102 ? 48.352 5.117 123.349 1.00 17.53 102 ASN A CA 1
ATOM 737 C C . ASN A 1 102 ? 48.379 4.751 121.866 1.00 16.04 102 ASN A C 1
ATOM 738 O O . ASN A 1 102 ? 48.773 5.568 121.017 1.00 16.91 102 ASN A O 1
ATOM 743 N N . SER A 1 103 ? 47.967 3.522 121.565 1.00 15.72 103 SER A N 1
ATOM 744 C CA . SER A 1 103 ? 48.071 3.026 120.190 1.00 15.39 103 SER A CA 1
ATOM 745 C C . SER A 1 103 ? 47.017 3.653 119.284 1.00 15.59 103 SER A C 1
ATOM 746 O O . SER A 1 103 ? 47.299 4.005 118.152 1.00 16.69 103 SER A O 1
ATOM 749 N N . VAL A 1 104 ? 45.777 3.794 119.777 1.00 14.42 104 VAL A N 1
ATOM 750 C CA . VAL A 1 104 ? 44.783 4.480 118.972 1.00 15.36 104 VAL A CA 1
ATOM 751 C C . VAL A 1 104 ? 45.195 5.921 118.658 1.00 13.81 104 VAL A C 1
ATOM 752 O O . VAL A 1 104 ? 45.049 6.392 117.518 1.00 15.51 104 VAL A O 1
ATOM 756 N N . TYR A 1 105 ? 45.731 6.637 119.656 1.00 15.47 105 TYR A N 1
ATOM 757 C CA . TYR A 1 105 ? 46.133 8.013 119.407 1.00 16.24 105 TYR A CA 1
ATOM 758 C C . TYR A 1 105 ? 47.317 8.070 118.400 1.00 16.31 105 TYR A C 1
ATOM 759 O O . TYR A 1 105 ? 47.322 8.929 117.535 1.00 16.75 105 TYR A O 1
ATOM 768 N N . SER A 1 106 ? 48.235 7.116 118.504 1.00 16.61 106 SER A N 1
ATOM 769 C CA . SER A 1 106 ? 49.366 7.024 117.562 1.00 17.99 106 SER A CA 1
ATOM 770 C C . SER A 1 106 ? 48.829 6.823 116.143 1.00 17.71 106 SER A C 1
ATOM 771 O O . SER A 1 106 ? 49.299 7.462 115.195 1.00 18.99 106 SER A O 1
ATOM 774 N N . VAL A 1 107 ? 47.825 5.954 115.989 1.00 16.76 107 VAL A N 1
ATOM 775 C CA . VAL A 1 107 ? 47.232 5.705 114.657 1.00 16.42 107 VAL A CA 1
ATOM 776 C C . VAL A 1 107 ? 46.509 6.944 114.145 1.00 16.65 107 VAL A C 1
ATOM 777 O O . VAL A 1 107 ? 46.612 7.333 112.960 1.00 16.84 107 VAL A O 1
ATOM 789 N N . ARG A 1 109 ? 47.151 10.098 114.897 1.00 19.07 109 ARG A N 1
ATOM 790 C CA . ARG A 1 109 ? 48.120 11.120 114.522 1.00 20.49 109 ARG A CA 1
ATOM 791 C C . ARG A 1 109 ? 48.869 10.756 113.236 1.00 20.68 109 ARG A C 1
ATOM 792 O O . ARG A 1 109 ? 49.116 11.637 112.435 1.00 21.44 109 ARG A O 1
ATOM 800 N N . GLU A 1 110 ? 49.184 9.480 113.050 1.00 19.96 110 GLU A N 1
ATOM 801 C CA . GLU A 1 110 ? 49.886 9.041 111.837 1.00 22.00 110 GLU A CA 1
ATOM 802 C C . GLU A 1 110 ? 49.086 9.272 110.565 1.00 22.22 110 GLU A C 1
ATOM 803 O O . GLU A 1 110 ? 49.638 9.712 109.545 1.00 21.89 110 GLU A O 1
ATOM 809 N N . TYR A 1 111 ? 47.779 8.990 110.608 1.00 20.64 111 TYR A N 1
ATOM 810 C CA . TYR A 1 111 ? 46.964 9.061 109.384 1.00 20.64 111 TYR A CA 1
ATOM 811 C C . TYR A 1 111 ? 46.064 10.255 109.320 1.00 20.18 111 TYR A C 1
ATOM 812 O O . TYR A 1 111 ? 45.412 10.466 108.297 1.00 21.55 111 TYR A O 1
ATOM 821 N N . GLY A 1 112 ? 46.003 11.040 110.400 1.00 19.75 112 GLY A N 1
ATOM 822 C CA . GLY A 1 112 ? 45.142 12.194 110.485 1.00 19.30 112 GLY A CA 1
ATOM 823 C C . GLY A 1 112 ? 43.672 11.896 110.800 1.00 18.80 112 GLY A C 1
ATOM 824 O O . GLY A 1 112 ? 42.808 12.708 110.489 1.00 19.78 112 GLY A O 1
ATOM 825 N N . PHE A 1 113 ? 43.400 10.776 111.465 1.00 17.99 113 PHE A N 1
ATOM 826 C CA . PHE A 1 113 ? 42.002 10.458 111.780 1.00 16.95 113 PHE A CA 1
ATOM 827 C C . PHE A 1 113 ? 41.432 11.385 112.845 1.00 17.14 113 PHE A C 1
ATOM 828 O O . PHE A 1 113 ? 42.161 11.836 113.755 1.00 17.41 113 PHE A O 1
ATOM 836 N N . ASP A 1 114 ? 40.124 11.663 112.738 1.00 15.00 114 ASP A N 1
ATOM 837 C CA . ASP A 1 114 ? 39.424 12.536 113.671 1.00 15.00 114 ASP A CA 1
ATOM 838 C C . ASP A 1 114 ? 39.034 11.879 114.993 1.00 13.70 114 ASP A C 1
ATOM 839 O O . ASP A 1 114 ? 38.566 12.573 115.905 1.00 15.21 114 ASP A O 1
ATOM 844 N N . GLY A 1 115 ? 39.213 10.566 115.097 1.00 14.17 115 GLY A N 1
ATOM 845 C CA . GLY A 1 115 ? 38.740 9.849 116.283 1.00 12.85 115 GLY A CA 1
ATOM 846 C C . GLY A 1 115 ? 38.619 8.378 116.001 1.00 14.23 115 GLY A C 1
ATOM 847 O O . GLY A 1 115 ? 39.281 7.838 115.084 1.00 12.91 115 GLY A O 1
ATOM 848 N N . VAL A 1 116 ? 37.747 7.724 116.793 1.00 12.54 116 VAL A N 1
ATOM 849 C CA . VAL A 1 116 ? 37.741 6.283 116.871 1.00 11.95 116 VAL A CA 1
ATOM 850 C C . VAL A 1 116 ? 36.281 5.807 116.919 1.00 11.57 116 VAL A C 1
ATOM 851 O O . VAL A 1 116 ? 35.389 6.509 117.463 1.00 11.48 116 VAL A O 1
ATOM 855 N N . ASP A 1 117 ? 36.070 4.601 116.359 1.00 11.12 117 ASP A N 1
ATOM 856 C CA . ASP A 1 117 ? 34.772 3.892 116.482 1.00 10.75 117 ASP A CA 1
ATOM 857 C C . ASP A 1 117 ? 35.035 2.612 117.225 1.00 10.95 117 ASP A C 1
ATOM 858 O O . ASP A 1 117 ? 35.978 1.863 116.921 1.00 11.98 117 ASP A O 1
ATOM 863 N N . ILE A 1 118 ? 34.248 2.357 118.269 1.00 10.70 118 ILE A N 1
ATOM 864 C CA . ILE A 1 118 ? 34.402 1.142 119.046 1.00 11.05 118 ILE A CA 1
ATOM 865 C C . ILE A 1 118 ? 33.466 0.074 118.523 1.00 11.86 118 ILE A C 1
ATOM 866 O O . ILE A 1 118 ? 32.243 0.168 118.707 1.00 11.20 118 ILE A O 1
ATOM 871 N N . ASP A 1 119 ? 34.044 -0.953 117.922 1.00 11.40 119 ASP A N 1
ATOM 872 C CA . ASP A 1 119 ? 33.287 -2.043 117.338 1.00 11.08 119 ASP A CA 1
ATOM 873 C C . ASP A 1 119 ? 33.877 -3.398 117.763 1.00 11.94 119 ASP A C 1
ATOM 874 O O . ASP A 1 119 ? 33.939 -4.338 116.948 1.00 13.28 119 ASP A O 1
ATOM 879 N N . LEU A 1 120 ? 34.242 -3.501 119.041 1.00 11.84 120 LEU A N 1
ATOM 880 C CA . LEU A 1 120 ? 34.657 -4.803 119.595 1.00 12.97 120 LEU A CA 1
ATOM 881 C C . LEU A 1 120 ? 33.425 -5.722 119.637 1.00 14.48 120 LEU A C 1
ATOM 882 O O . LEU A 1 120 ? 32.381 -5.375 120.231 1.00 15.19 120 LEU A O 1
ATOM 887 N N . GLU A 1 121 ? 33.571 -6.925 119.082 1.00 14.99 121 GLU A N 1
ATOM 888 C CA . GLU A 1 121 ? 32.475 -7.915 119.112 1.00 16.26 121 GLU A CA 1
ATOM 889 C C . GLU A 1 121 ? 32.815 -9.150 119.934 1.00 17.42 121 GLU A C 1
ATOM 890 O O . GLU A 1 121 ? 32.084 -10.163 119.918 1.00 18.74 121 GLU A O 1
ATOM 896 N N . ASN A 1 122 ? 33.949 -9.066 120.637 1.00 17.59 122 ASN A N 1
ATOM 897 C CA . ASN A 1 122 ? 34.464 -10.199 121.419 1.00 17.87 122 ASN A CA 1
ATOM 898 C C . ASN A 1 122 ? 34.430 -9.888 122.906 1.00 18.62 122 ASN A C 1
ATOM 899 O O . ASN A 1 122 ? 35.164 -10.499 123.705 1.00 20.35 122 ASN A O 1
ATOM 904 N N . GLY A 1 123 ? 33.585 -8.922 123.277 1.00 18.43 123 GLY A N 1
ATOM 905 C CA . GLY A 1 123 ? 33.421 -8.523 124.682 1.00 18.45 123 GLY A CA 1
ATOM 906 C C . GLY A 1 123 ? 33.708 -7.036 124.861 1.00 17.65 123 GLY A C 1
ATOM 907 O O . GLY A 1 123 ? 34.520 -6.440 124.122 1.00 19.41 123 GLY A O 1
ATOM 908 N N . LEU A 1 124 ? 33.056 -6.434 125.852 1.00 17.37 124 LEU A N 1
ATOM 909 C CA . LEU A 1 124 ? 33.283 -5.024 126.174 1.00 15.96 124 LEU A CA 1
ATOM 910 C C . LEU A 1 124 ? 33.208 -4.898 127.705 1.00 16.00 124 LEU A C 1
ATOM 911 O O . LEU A 1 124 ? 32.159 -5.145 128.308 1.00 16.14 124 LEU A O 1
ATOM 916 N N . ASN A 1 125 ? 34.327 -4.503 128.314 1.00 13.74 125 ASN A N 1
ATOM 917 C CA . ASN A 1 125 ? 34.393 -4.397 129.785 1.00 12.93 125 ASN A CA 1
ATOM 918 C C . ASN A 1 125 ? 34.274 -2.904 130.135 1.00 12.44 125 ASN A C 1
ATOM 919 O O . ASN A 1 125 ? 35.176 -2.110 129.795 1.00 12.89 125 ASN A O 1
ATOM 924 N N . PRO A 1 126 ? 33.143 -2.486 130.744 1.00 12.13 126 PRO A N 1
ATOM 925 C CA . PRO A 1 126 ? 32.958 -1.044 130.958 1.00 12.37 126 PRO A CA 1
ATOM 926 C C . PRO A 1 126 ? 33.955 -0.420 131.944 1.00 11.61 126 PRO A C 1
ATOM 927 O O . PRO A 1 126 ? 34.265 0.772 131.821 1.00 13.23 126 PRO A O 1
ATOM 931 N N . THR A 1 127 ? 34.465 -1.232 132.879 1.00 11.04 127 THR A N 1
ATOM 932 C CA . THR A 1 127 ? 35.426 -0.675 133.842 1.00 11.58 127 THR A CA 1
ATOM 933 C C . THR A 1 127 ? 36.648 -0.215 133.048 1.00 13.01 127 THR A C 1
ATOM 934 O O . THR A 1 127 ? 37.119 0.917 133.258 1.00 14.71 127 THR A O 1
ATOM 938 N N . TYR A 1 128 ? 37.163 -1.052 132.137 1.00 12.42 128 TYR A N 1
ATOM 939 C CA . TYR A 1 128 ? 38.465 -0.739 131.495 1.00 11.66 128 TYR A CA 1
ATOM 940 C C . TYR A 1 128 ? 38.312 0.045 130.190 1.00 11.69 128 TYR A C 1
ATOM 941 O O . TYR A 1 128 ? 39.139 0.888 129.864 1.00 12.52 128 TYR A O 1
ATOM 958 N N . THR A 1 130 ? 36.011 2.371 129.801 1.00 10.77 130 THR A N 1
ATOM 959 C CA . THR A 1 130 ? 35.788 3.757 130.224 1.00 11.14 130 THR A CA 1
ATOM 960 C C . THR A 1 130 ? 37.155 4.407 130.547 1.00 10.51 130 THR A C 1
ATOM 961 O O . THR A 1 130 ? 37.427 5.510 130.091 1.00 11.75 130 THR A O 1
ATOM 965 N N . GLN A 1 131 ? 37.988 3.667 131.281 1.00 12.16 131 GLN A N 1
ATOM 966 C CA . GLN A 1 131 ? 39.316 4.204 131.604 1.00 12.29 131 GLN A CA 1
ATOM 967 C C . GLN A 1 131 ? 40.099 4.490 130.319 1.00 13.05 131 GLN A C 1
ATOM 968 O O . GLN A 1 131 ? 40.702 5.567 130.181 1.00 13.43 131 GLN A O 1
ATOM 974 N N . ALA A 1 132 ? 40.043 3.539 129.378 1.00 12.78 132 ALA A N 1
ATOM 975 C CA . ALA A 1 132 ? 40.776 3.689 128.100 1.00 12.20 132 ALA A CA 1
ATOM 976 C C . ALA A 1 132 ? 40.309 4.921 127.323 1.00 12.29 132 ALA A C 1
ATOM 977 O O . ALA A 1 132 ? 41.105 5.705 126.788 1.0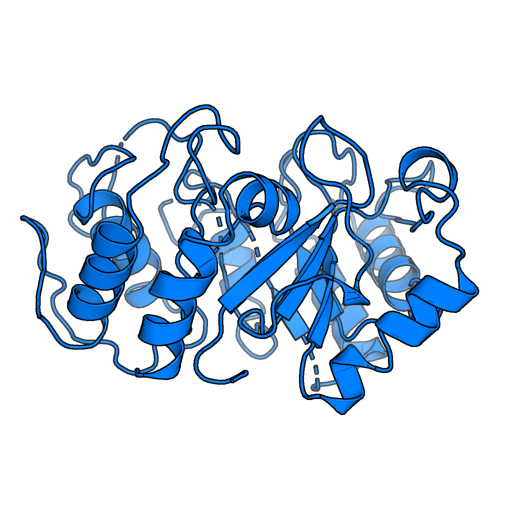0 12.92 132 ALA A O 1
ATOM 979 N N . LEU A 1 133 ? 38.990 5.091 127.251 1.00 11.39 133 LEU A N 1
ATOM 980 C CA . LEU A 1 133 ? 38.453 6.209 126.492 1.00 11.85 133 LEU A CA 1
ATOM 981 C C . LEU A 1 133 ? 38.778 7.581 127.138 1.00 11.81 133 LEU A C 1
ATOM 982 O O . LEU A 1 133 ? 38.976 8.574 126.426 1.00 13.38 133 LEU A O 1
ATOM 987 N N . ARG A 1 134 ? 38.777 7.631 128.478 1.00 12.29 134 ARG A N 1
ATOM 988 C CA . ARG A 1 134 ? 39.188 8.888 129.134 1.00 12.48 134 ARG A CA 1
ATOM 989 C C . ARG A 1 134 ? 40.665 9.186 128.885 1.00 13.81 134 ARG A C 1
ATOM 990 O O . ARG A 1 134 ? 41.017 10.339 128.658 1.00 14.56 134 ARG A O 1
ATOM 998 N N . ALA A 1 135 ? 41.487 8.142 128.913 1.00 13.66 135 ALA A N 1
ATOM 999 C CA . ALA A 1 135 ? 42.936 8.342 128.602 1.00 13.99 135 ALA A CA 1
ATOM 1000 C C . ALA A 1 135 ? 43.118 8.862 127.169 1.00 15.67 135 ALA A C 1
ATOM 1001 O O . ALA A 1 135 ? 43.893 9.790 126.891 1.00 16.09 135 ALA A O 1
ATOM 1003 N N . LEU A 1 136 ? 42.366 8.273 126.234 1.00 14.55 136 LEU A N 1
ATOM 1004 C CA . LEU A 1 136 ? 42.424 8.685 124.826 1.00 14.32 136 LEU A CA 1
ATOM 1005 C C . LEU A 1 136 ? 41.914 10.101 124.653 1.00 14.91 136 LEU A C 1
ATOM 1006 O O . LEU A 1 136 ? 42.523 10.921 123.961 1.00 15.57 136 LEU A O 1
ATOM 1011 N N . SER A 1 137 ? 40.767 10.422 125.270 1.00 14.10 137 SER A N 1
ATOM 1012 C CA . SER A 1 137 ? 40.219 11.765 125.213 1.00 14.29 137 SER A CA 1
ATOM 1013 C C . SER A 1 137 ? 41.207 12.841 125.750 1.00 14.25 137 SER A C 1
ATOM 1014 O O . SER A 1 137 ? 41.275 13.947 125.212 1.00 16.07 137 SER A O 1
ATOM 1017 N N . ALA A 1 138 ? 41.922 12.479 126.821 1.00 15.24 138 ALA A N 1
ATOM 1018 C CA . ALA A 1 138 ? 42.929 13.411 127.404 1.00 16.62 138 ALA A CA 1
ATOM 1019 C C . ALA A 1 138 ? 44.000 13.745 126.348 1.00 17.96 138 ALA A C 1
ATOM 1020 O O . ALA A 1 138 ? 44.476 14.892 126.287 1.00 18.72 138 ALA A O 1
ATOM 1022 N N . LYS A 1 139 ? 44.357 12.776 125.508 1.00 17.60 139 LYS A N 1
ATOM 1023 C CA . LYS A 1 139 ? 45.353 13.011 124.434 1.00 18.49 139 LYS A CA 1
ATOM 1024 C C . LYS A 1 139 ? 44.807 13.804 123.248 1.00 19.86 139 LYS A C 1
ATOM 1025 O O . LYS A 1 139 ? 45.489 14.688 122.694 1.00 21.29 139 LYS A O 1
ATOM 1031 N N . ALA A 1 140 ? 43.589 13.456 122.817 1.00 18.37 140 ALA A N 1
ATOM 1032 C CA . ALA A 1 140 ? 43.056 13.979 121.578 1.00 18.47 140 ALA A CA 1
ATOM 1033 C C . ALA A 1 140 ? 42.229 15.262 121.743 1.00 18.03 140 ALA A C 1
ATOM 1034 O O . ALA A 1 140 ? 42.050 16.029 120.777 1.00 19.45 140 ALA A O 1
ATOM 1036 N N . GLY A 1 141 ? 41.715 15.513 122.948 1.00 18.09 141 GLY A N 1
ATOM 1037 C CA . GLY A 1 141 ? 40.953 16.726 123.188 1.00 18.41 141 GLY A CA 1
ATOM 1038 C C . GLY A 1 141 ? 39.455 16.631 122.897 1.00 19.99 141 GLY A C 1
ATOM 1039 O O . GLY A 1 141 ? 38.974 15.600 122.405 1.00 18.64 141 GLY A O 1
ATOM 1040 N N . PRO A 1 142 ? 38.710 17.710 123.181 1.00 20.45 142 PRO A N 1
ATOM 1041 C CA . PRO A 1 142 ? 37.249 17.671 123.074 1.00 21.28 142 PRO A CA 1
ATOM 1042 C C . PRO A 1 142 ? 36.673 17.618 121.660 1.00 20.90 142 PRO A C 1
ATOM 1043 O O . PRO A 1 142 ? 35.462 17.404 121.511 1.00 21.73 142 PRO A O 1
ATOM 1047 N N . ASP A 1 143 ? 37.496 17.804 120.636 1.00 20.24 143 ASP A N 1
ATOM 1048 C CA . ASP A 1 143 ? 36.966 17.741 119.269 1.00 20.68 143 ASP A CA 1
ATOM 1049 C C . ASP A 1 143 ? 36.968 16.307 118.752 1.00 18.34 143 ASP A C 1
ATOM 1050 O O . ASP A 1 143 ? 36.495 16.047 117.639 1.00 17.89 143 ASP A O 1
ATOM 1063 N N . ILE A 1 145 ? 36.113 12.753 117.605 1.00 13.63 145 ILE A N 1
ATOM 1064 C CA . ILE A 1 145 ? 34.892 12.005 117.271 1.00 12.75 145 ILE A CA 1
ATOM 1065 C C . ILE A 1 145 ? 34.983 10.652 117.949 1.00 12.29 145 ILE A C 1
ATOM 1066 O O . ILE A 1 145 ? 35.994 9.926 117.835 1.00 12.53 145 ILE A O 1
ATOM 1071 N N . LEU A 1 146 ? 33.883 10.270 118.638 1.00 11.38 146 LEU A N 1
ATOM 1072 C CA . LEU A 1 146 ? 33.862 8.982 119.334 1.00 11.98 146 LEU A CA 1
ATOM 1073 C C . LEU A 1 146 ? 32.515 8.338 118.992 1.00 11.49 146 LEU A C 1
ATOM 1074 O O . LEU A 1 146 ? 31.450 8.873 119.369 1.00 11.38 146 LEU A O 1
ATOM 1079 N N . THR A 1 147 ? 32.576 7.223 118.268 1.00 9.91 147 THR A N 1
ATOM 1080 C CA . THR A 1 147 ? 31.338 6.487 117.972 1.00 9.81 147 THR A CA 1
ATOM 1081 C C . THR A 1 147 ? 31.458 5.073 118.520 1.00 10.72 147 THR A C 1
ATOM 1082 O O . THR A 1 147 ? 32.549 4.593 118.807 1.00 10.89 147 THR A O 1
ATOM 1094 N N . ALA A 1 149 ? 29.554 0.989 117.907 1.00 9.99 149 ALA A N 1
ATOM 1095 C CA . ALA A 1 149 ? 28.657 0.183 117.057 1.00 9.60 149 ALA A CA 1
ATOM 1096 C C . ALA A 1 149 ? 28.317 -1.132 117.783 1.00 10.13 149 ALA A 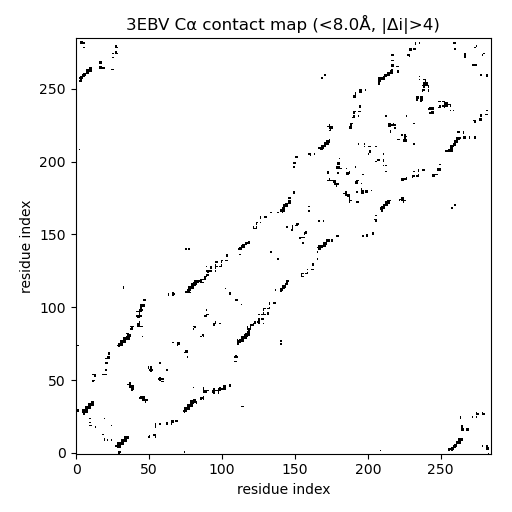C 1
ATOM 1097 O O . ALA A 1 149 ? 28.662 -2.237 117.350 1.00 10.47 149 ALA A O 1
ATOM 1099 N N . PRO A 1 150 ? 27.594 -1.024 118.911 1.00 9.63 150 PRO A N 1
ATOM 1100 C CA . PRO A 1 150 ? 27.168 -2.240 119.624 1.00 8.41 150 PRO A CA 1
ATOM 1101 C C . PRO A 1 150 ? 26.278 -3.129 118.759 1.00 8.67 150 PRO A C 1
ATOM 1102 O O . PRO A 1 150 ? 25.637 -2.634 117.824 1.00 9.54 150 PRO A O 1
ATOM 1106 N N . GLN A 1 151 ? 26.258 -4.415 119.109 1.00 8.65 151 GLN A N 1
ATOM 1107 C CA . GLN A 1 151 ? 25.220 -5.321 118.621 1.00 9.16 151 GLN A CA 1
ATOM 1108 C C . GLN A 1 151 ? 23.971 -5.145 119.487 1.00 9.96 151 GLN A C 1
ATOM 1109 O O . GLN A 1 151 ? 24.002 -4.539 120.584 1.00 9.80 151 GLN A O 1
ATOM 1115 N N . THR A 1 152 ? 22.821 -5.672 119.014 1.00 9.69 152 THR A N 1
ATOM 1116 C CA . THR A 1 152 ? 21.598 -5.411 119.751 1.00 9.51 152 THR A CA 1
ATOM 1117 C C . THR A 1 152 ? 21.656 -5.954 121.190 1.00 9.43 152 THR A C 1
ATOM 1118 O O . THR A 1 152 ? 21.084 -5.370 122.112 1.00 10.38 152 THR A O 1
ATOM 1122 N N . ILE A 1 153 ? 22.331 -7.082 121.377 1.00 11.28 153 ILE A N 1
ATOM 1123 C CA . ILE A 1 153 ? 22.443 -7.673 122.727 1.00 13.40 153 ILE A CA 1
ATOM 1124 C C . ILE A 1 153 ? 23.187 -6.768 123.714 1.00 12.95 153 ILE A C 1
ATOM 1125 O O . ILE A 1 153 ? 23.078 -6.955 124.953 1.00 13.29 153 ILE A O 1
ATOM 1130 N N . ASP A 1 154 ? 23.909 -5.774 123.184 1.00 11.96 154 ASP A N 1
ATOM 1131 C CA . ASP A 1 154 ? 24.728 -4.898 124.030 1.00 12.27 154 ASP A CA 1
ATOM 1132 C C . ASP A 1 154 ? 23.981 -3.662 124.542 1.00 12.24 154 ASP A C 1
ATOM 1133 O O . ASP A 1 154 ? 24.538 -2.919 125.373 1.00 12.52 154 ASP A O 1
ATOM 1146 N N . GLN A 1 156 ? 20.337 -3.744 125.325 1.00 11.25 156 GLN A N 1
ATOM 1147 C CA . GLN A 1 156 ? 18.994 -4.163 125.746 1.00 12.27 156 GLN A CA 1
ATOM 1148 C C . GLN A 1 156 ? 18.574 -3.525 127.066 1.00 13.65 156 GLN A C 1
ATOM 1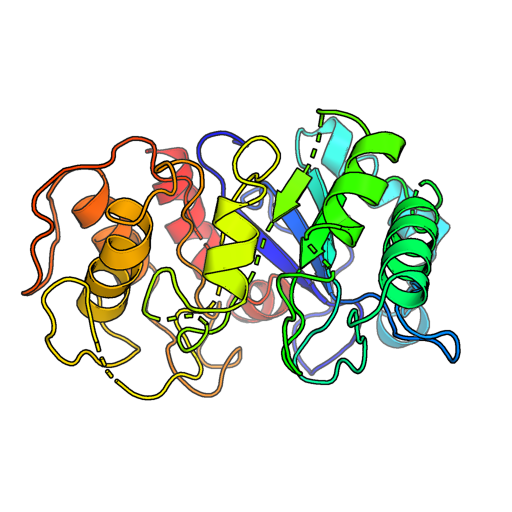149 O O . GLN A 1 156 ? 17.395 -3.432 127.363 1.00 14.62 156 GLN A O 1
ATOM 1155 N N . SER A 1 157 ? 19.554 -3.056 127.832 1.00 14.76 157 SER A N 1
ATOM 1156 C CA . SER A 1 157 ? 19.271 -2.242 129.015 1.00 15.33 157 SER A CA 1
ATOM 1157 C C . SER A 1 157 ? 20.514 -1.415 129.299 1.00 16.19 157 SER A C 1
ATOM 1158 O O . SER A 1 157 ? 21.592 -1.632 128.704 1.00 15.60 157 SER A O 1
ATOM 1161 N N . THR A 1 158 ? 20.370 -0.499 130.249 1.00 17.08 158 THR A N 1
ATOM 1162 C CA . THR A 1 158 ? 21.469 0.380 130.642 1.00 17.51 158 THR A CA 1
ATOM 1163 C C . THR A 1 158 ? 22.578 -0.394 131.321 1.00 18.40 158 THR A C 1
ATOM 1164 O O . THR A 1 158 ? 23.651 0.147 131.503 1.00 18.82 158 THR A O 1
ATOM 1168 N N . GLN A 1 159 ? 22.320 -1.662 131.630 1.00 18.73 159 GLN A N 1
ATOM 1169 C CA . GLN A 1 159 ? 23.313 -2.561 132.204 1.00 20.41 159 GLN A CA 1
ATOM 1170 C C . GLN A 1 159 ? 24.218 -3.231 131.160 1.00 19.36 159 GLN A C 1
ATOM 1171 O O . GLN A 1 159 ? 25.175 -3.866 131.527 1.00 20.89 159 GLN A O 1
ATOM 1177 N N . GLY A 1 160 ? 23.897 -3.139 129.869 1.00 17.22 160 GLY A N 1
ATOM 1178 C CA . GLY A 1 160 ? 24.776 -3.751 128.858 1.00 15.81 160 GLY A CA 1
ATOM 1179 C C . GLY A 1 160 ? 26.154 -3.101 128.932 1.00 14.30 160 GLY A C 1
ATOM 1180 O O . GLY A 1 160 ? 26.245 -1.919 129.244 1.00 14.98 160 GLY A O 1
ATOM 1181 N N . GLY A 1 161 ? 27.206 -3.845 128.599 1.00 13.44 161 GLY A N 1
ATOM 1182 C CA . GLY A 1 161 ? 28.573 -3.283 128.694 1.00 12.81 161 GLY A CA 1
ATOM 1183 C C . GLY A 1 161 ? 28.764 -2.058 127.822 1.00 11.43 161 GLY A C 1
ATOM 1184 O O . GLY A 1 161 ? 29.288 -1.028 128.286 1.00 12.15 161 GLY A O 1
ATOM 1185 N N . TYR A 1 162 ? 28.353 -2.126 126.548 1.00 10.72 162 TYR A N 1
ATOM 1186 C CA . TYR A 1 162 ? 28.367 -0.928 125.708 1.00 10.61 162 TYR A CA 1
ATOM 1187 C C . TYR A 1 162 ? 27.525 0.220 126.286 1.00 9.90 162 TYR A C 1
ATOM 1188 O O . TYR A 1 162 ? 27.916 1.378 126.243 1.00 11.35 162 TYR A O 1
ATOM 1197 N N . PHE A 1 163 ? 26.330 -0.100 126.811 1.00 10.20 163 PHE A N 1
ATOM 1198 C CA . PHE A 1 163 ? 25.430 0.929 127.258 1.00 9.85 163 PHE A CA 1
ATOM 1199 C C . PHE A 1 163 ? 26.055 1.640 128.484 1.00 8.90 163 PHE A C 1
ATOM 1200 O O . PHE A 1 163 ? 26.061 2.875 128.535 1.00 10.03 163 PHE A O 1
ATOM 1208 N N . GLN A 1 164 ? 26.583 0.848 129.421 1.00 11.19 164 GLN A N 1
ATOM 1209 C CA . GLN A 1 164 ? 27.198 1.438 130.630 1.00 11.35 164 GLN A CA 1
ATOM 1210 C C . GLN A 1 164 ? 28.370 2.335 130.229 1.00 10.37 164 GLN A C 1
ATOM 1211 O O . GLN A 1 164 ? 28.520 3.428 130.748 1.00 11.63 164 GLN A O 1
ATOM 1217 N N . THR A 1 165 ? 29.170 1.854 129.265 1.00 9.70 165 THR A N 1
ATOM 1218 C CA . THR A 1 165 ? 30.326 2.630 128.793 1.00 10.47 165 THR A CA 1
ATOM 1219 C C . THR A 1 165 ? 29.867 3.923 128.169 1.00 10.56 165 THR A C 1
ATOM 1220 O O . THR A 1 165 ? 30.365 5.020 128.467 1.00 10.98 165 THR A O 1
ATOM 1224 N N . ALA A 1 166 ? 28.886 3.814 127.251 1.00 9.98 166 ALA A N 1
ATOM 1225 C CA . ALA A 1 166 ? 28.353 4.982 126.583 1.00 10.35 166 ALA A CA 1
ATOM 1226 C C . ALA A 1 166 ? 27.869 6.056 127.586 1.00 10.45 166 ALA A C 1
ATOM 1227 O O . ALA A 1 166 ? 28.168 7.260 127.447 1.00 12.29 166 ALA A O 1
ATOM 1229 N N . LEU A 1 167 ? 27.129 5.616 128.622 1.00 10.57 167 LEU A N 1
ATOM 1230 C CA . LEU A 1 167 ? 26.669 6.548 129.651 1.00 11.65 167 LEU A CA 1
ATOM 1231 C C . LEU A 1 167 ? 27.865 7.148 130.423 1.00 10.77 167 LEU A C 1
ATOM 1232 O O . LEU A 1 167 ? 27.862 8.365 130.686 1.00 12.25 167 LEU A O 1
ATOM 1237 N N . ASN A 1 168 ? 28.864 6.308 130.719 1.00 10.63 168 ASN A N 1
ATOM 1238 C CA . ASN A 1 168 ? 30.011 6.800 131.520 1.00 12.11 168 ASN A CA 1
ATOM 1239 C C . ASN A 1 168 ? 30.729 7.890 130.770 1.00 12.99 168 ASN A C 1
ATOM 1240 O O . ASN A 1 168 ? 31.269 8.821 131.389 1.00 14.09 168 ASN A O 1
ATOM 1245 N N . VAL A 1 169 ? 30.773 7.762 129.434 1.00 11.61 169 VAL A N 1
ATOM 1246 C CA . VAL A 1 169 ? 31.495 8.758 128.599 1.00 12.20 169 VAL A CA 1
ATOM 1247 C C . VAL A 1 169 ? 30.569 9.665 127.797 1.00 12.25 169 VAL A C 1
ATOM 1248 O O . VAL A 1 169 ? 30.956 10.230 126.759 1.00 11.42 169 VAL A O 1
ATOM 1252 N N . LYS A 1 170 ? 29.341 9.865 128.289 1.00 12.37 170 LYS A N 1
ATOM 1253 C CA A LYS A 1 170 ? 28.346 10.600 127.520 0.70 13.13 170 LYS A CA 1
ATOM 1254 C CA B LYS A 1 170 ? 28.361 10.572 127.473 0.30 13.01 170 LYS A CA 1
ATOM 1255 C C . LYS A 1 170 ? 28.804 11.978 127.063 1.00 12.74 170 LYS A C 1
ATOM 1256 O O . LYS A 1 170 ? 28.487 12.434 125.968 1.00 13.77 170 LYS A O 1
ATOM 1267 N N . ASP A 1 171 ? 29.572 12.659 127.925 1.00 13.19 171 ASP A N 1
ATOM 1268 C CA . ASP A 1 171 ? 30.013 14.025 127.589 1.00 14.16 171 ASP A CA 1
ATOM 1269 C C . ASP A 1 171 ? 31.077 14.090 126.472 1.00 15.18 171 ASP A C 1
ATOM 1270 O O . ASP A 1 171 ? 31.343 15.192 125.964 1.00 16.49 171 ASP A O 1
ATOM 1275 N N . ILE A 1 172 ? 31.640 12.942 126.066 1.00 13.77 172 ILE A N 1
ATOM 1276 C CA . ILE A 1 172 ? 32.612 12.919 124.954 1.00 13.23 172 ILE A CA 1
ATOM 1277 C C . ILE A 1 172 ? 32.156 12.025 123.786 1.00 12.81 172 ILE A C 1
ATOM 1278 O O . ILE A 1 172 ? 32.889 11.847 122.802 1.00 12.76 172 ILE A O 1
ATOM 1283 N N . LEU A 1 173 ? 30.940 11.467 123.904 1.00 11.74 173 LEU A N 1
ATOM 1284 C CA . LEU A 1 173 ? 30.402 10.521 122.933 1.00 12.02 173 LEU A CA 1
ATOM 1285 C C . LEU A 1 173 ? 29.693 11.261 121.795 1.00 12.17 173 LEU A C 1
ATOM 1286 O O . LEU A 1 173 ? 28.785 12.096 122.043 1.00 12.10 173 LEU A O 1
ATOM 1291 N N . THR A 1 174 ? 30.064 10.943 120.546 1.00 11.23 174 THR A N 1
ATOM 1292 C CA . THR A 1 174 ? 29.377 11.519 119.388 1.00 11.24 174 THR A CA 1
ATOM 1293 C C . THR A 1 174 ? 28.051 10.781 119.107 1.00 10.90 174 THR A C 1
ATOM 1294 O O . THR A 1 174 ? 26.968 11.383 119.216 1.00 11.64 174 THR A O 1
ATOM 1298 N N . VAL A 1 175 ? 28.154 9.477 118.791 1.00 10.59 175 VAL A N 1
ATOM 1299 C CA . VAL A 1 175 ? 26.930 8.730 118.471 1.00 10.25 175 VAL A CA 1
ATOM 1300 C C . VAL A 1 175 ? 27.149 7.250 118.643 1.00 10.20 175 VAL A C 1
ATOM 1301 O O . VAL A 1 175 ? 28.237 6.713 118.369 1.00 10.84 175 VAL A O 1
ATOM 1305 N N . VAL A 1 176 ? 26.078 6.601 119.130 1.00 9.25 176 VAL A N 1
ATOM 1306 C CA . VAL A 1 176 ? 25.986 5.135 119.175 1.00 9.14 176 VAL A CA 1
ATOM 1307 C C . VAL A 1 176 ? 25.218 4.720 117.941 1.00 9.26 176 VAL A C 1
ATOM 1308 O O . VAL A 1 176 ? 23.998 4.906 117.865 1.00 9.52 176 VAL A O 1
ATOM 1312 N N . ASN A 1 177 ? 25.929 4.164 116.958 1.00 8.96 177 ASN A N 1
ATOM 1313 C CA . ASN A 1 177 ? 25.305 3.593 115.750 1.00 8.83 177 ASN A CA 1
ATOM 1314 C C . ASN A 1 177 ? 25.122 2.085 115.962 1.00 9.50 177 ASN A C 1
ATOM 1315 O O . ASN A 1 177 ? 25.956 1.280 115.540 1.00 9.03 177 ASN A O 1
ATOM 1328 N N . GLN A 1 179 ? 24.068 -1.763 115.578 1.00 8.11 179 GLN A N 1
ATOM 1329 C CA . GLN A 1 179 ? 23.892 -2.610 114.407 1.00 8.30 179 GLN A CA 1
ATOM 1330 C C . GLN A 1 179 ? 22.521 -3.304 114.557 1.00 7.85 179 GLN A C 1
ATOM 1331 O O . GLN A 1 179 ? 22.367 -4.318 115.267 1.00 9.52 179 GLN A O 1
ATOM 1337 N N . TYR A 1 180 ? 21.507 -2.718 113.903 1.00 8.91 180 TYR A N 1
ATOM 1338 C CA . TYR A 1 180 ? 20.142 -3.292 113.992 1.00 8.65 180 TYR A CA 1
ATOM 1339 C C . TYR A 1 180 ? 19.983 -4.453 112.985 1.00 9.70 180 TYR A C 1
ATOM 1340 O O . TYR A 1 180 ? 19.084 -4.457 112.100 1.00 10.11 180 TYR A O 1
ATOM 1349 N N . TYR A 1 181 ? 20.937 -5.394 113.040 1.00 8.71 181 TYR A N 1
ATOM 1350 C CA . TYR A 1 181 ? 21.004 -6.446 112.009 1.00 9.41 181 TYR A CA 1
ATOM 1351 C C . TYR A 1 181 ? 21.905 -7.564 112.500 1.00 10.46 181 TYR A C 1
ATOM 1352 O O . TYR A 1 181 ? 22.552 -7.452 113.544 1.00 10.76 181 TYR A O 1
ATOM 1361 N N . ASN A 1 182 ? 21.893 -8.663 111.739 1.00 10.28 182 ASN A N 1
ATOM 1362 C CA . ASN A 1 182 ? 22.480 -9.957 112.207 1.00 10.62 182 ASN A CA 1
ATOM 1363 C C . ASN A 1 182 ? 22.037 -10.292 113.619 1.00 10.98 182 ASN A C 1
ATOM 1364 O O . ASN A 1 182 ? 22.818 -10.746 114.459 1.00 11.02 182 ASN A O 1
ATOM 1369 N N . SER A 1 183 ? 20.747 -10.100 113.879 1.00 10.58 183 SER A N 1
ATOM 1370 C CA . SER A 1 183 ? 20.210 -10.167 115.236 1.00 10.25 183 SER A CA 1
ATOM 1371 C C . SER A 1 183 ? 19.032 -11.141 115.360 1.00 10.39 183 SER A C 1
ATOM 1372 O O . SER A 1 183 ? 18.151 -11.120 114.511 1.00 11.46 183 SER A O 1
ATOM 1375 N N . GLY A 1 184 ? 19.022 -11.891 116.463 1.00 11.35 184 GLY A N 1
ATOM 1376 C CA . GLY A 1 184 ? 17.834 -12.610 116.879 1.00 11.08 184 GLY A CA 1
ATOM 1377 C C . GLY A 1 184 ? 16.772 -11.598 117.355 1.00 11.34 184 GLY A C 1
ATOM 1378 O O . GLY A 1 184 ? 17.015 -10.364 117.418 1.00 10.91 184 GLY A O 1
ATOM 1379 N N . THR A 1 185 ? 15.610 -12.114 117.725 1.00 11.07 185 THR A N 1
ATOM 1380 C CA . THR A 1 185 ? 14.570 -11.220 118.258 1.00 11.72 185 THR A CA 1
ATOM 1381 C C . THR A 1 185 ? 15.068 -10.571 119.555 1.00 11.65 185 THR A C 1
ATOM 1382 O O . THR A 1 185 ? 15.916 -11.115 120.292 1.00 11.53 185 THR A O 1
ATOM 1394 N N . LEU A 1 187 ? 13.911 -7.450 122.824 1.00 10.15 187 LEU A N 1
ATOM 1395 C CA . LEU A 1 187 ? 12.835 -6.676 123.480 1.00 10.41 187 LEU A CA 1
ATOM 1396 C C . LEU A 1 187 ? 12.938 -5.204 123.082 1.00 10.64 187 LEU A C 1
ATOM 1397 O O . LEU A 1 187 ? 14.066 -4.646 122.973 1.00 11.66 187 LEU A O 1
ATOM 1402 N N . GLY A 1 188 ? 11.803 -4.538 122.902 1.00 10.11 188 GLY A N 1
ATOM 1403 C CA . GLY A 1 188 ? 11.807 -3.094 122.756 1.00 9.75 188 GLY A CA 1
ATOM 1404 C C . GLY A 1 188 ? 11.627 -2.391 124.091 1.00 10.07 188 GLY A C 1
ATOM 1405 O O . GLY A 1 188 ? 11.563 -3.054 125.150 1.00 10.89 188 GLY A O 1
ATOM 1406 N N . CYS A 1 189 ? 11.565 -1.050 124.061 1.00 10.04 189 CYS A N 1
ATOM 1407 C CA . CYS A 1 189 ? 11.460 -0.336 125.348 1.00 10.92 189 CYS A CA 1
ATOM 1408 C C . CYS A 1 189 ? 10.128 -0.581 126.058 1.00 11.45 189 CYS A C 1
ATOM 1409 O O . CYS A 1 189 ? 9.979 -0.295 127.257 1.00 13.61 189 CYS A O 1
ATOM 1412 N N . ASP A 1 190 ? 9.162 -1.129 125.316 1.00 11.19 190 ASP A N 1
ATOM 1413 C CA . ASP A 1 190 ? 7.852 -1.498 125.878 1.00 10.78 190 ASP A CA 1
ATOM 1414 C C . ASP A 1 190 ? 7.812 -2.929 126.426 1.00 10.82 190 ASP A C 1
ATOM 1415 O O . ASP A 1 190 ? 6.727 -3.392 126.898 1.00 13.02 190 ASP A O 1
ATOM 1420 N N . GLY A 1 191 ? 8.932 -3.645 126.378 1.00 11.33 191 GLY A N 1
ATOM 1421 C CA . GLY A 1 191 ? 9.000 -5.008 126.894 1.00 11.31 191 GLY A CA 1
ATOM 1422 C C . GLY A 1 191 ? 8.446 -6.067 125.960 1.00 11.17 191 GLY A C 1
ATOM 1423 O O . GLY A 1 191 ? 8.401 -7.238 126.333 1.00 13.50 191 GLY A O 1
ATOM 1424 N N . LYS A 1 192 ? 8.148 -5.680 124.719 1.00 10.96 192 LYS A N 1
ATOM 1425 C CA . LYS A 1 192 ? 7.600 -6.634 123.719 1.00 10.47 192 LYS A CA 1
ATOM 1426 C C . LYS A 1 192 ? 8.703 -7.128 122.793 1.00 11.54 192 LYS A C 1
ATOM 1427 O O . LYS A 1 192 ? 9.708 -6.440 122.624 1.00 11.58 192 LYS A O 1
ATOM 1433 N N . VAL A 1 193 ? 8.503 -8.287 122.178 1.00 10.08 193 VAL A N 1
ATOM 1434 C CA . VAL A 1 193 ? 9.514 -8.907 121.303 1.00 9.81 193 VAL A CA 1
ATOM 1435 C C . VAL A 1 193 ? 9.346 -8.413 119.880 1.00 10.85 193 VAL A C 1
ATOM 1436 O O . VAL A 1 193 ? 8.232 -8.458 119.296 1.00 10.60 193 VAL A O 1
ATOM 1440 N N . TYR A 1 194 ? 10.448 -7.961 119.300 1.00 9.87 194 TYR A N 1
ATOM 1441 C CA . TYR A 1 194 ? 10.481 -7.487 117.923 1.00 9.63 194 TYR A CA 1
ATOM 1442 C C . TYR A 1 194 ? 11.546 -8.241 117.139 1.00 9.27 194 TYR A C 1
ATOM 1443 O O . TYR A 1 194 ? 12.514 -8.782 117.706 1.00 10.76 194 TYR A O 1
ATOM 1452 N N . ALA A 1 195 ? 11.352 -8.252 115.830 1.00 8.63 195 ALA A N 1
ATOM 1453 C CA . ALA A 1 195 ? 12.236 -8.983 114.912 1.00 9.13 195 ALA A CA 1
ATOM 1454 C C . ALA A 1 195 ? 12.940 -8.063 113.936 1.00 9.83 195 ALA A C 1
ATOM 1455 O O . ALA A 1 195 ? 12.342 -7.065 113.467 1.00 9.78 195 ALA A O 1
ATOM 1457 N N . GLN A 1 196 ? 14.187 -8.411 113.589 1.00 10.15 196 GLN A N 1
ATOM 1458 C CA . GLN A 1 196 ? 14.938 -7.601 112.629 1.00 9.95 196 GLN A CA 1
ATOM 1459 C C . GLN A 1 196 ? 14.228 -7.518 111.276 1.00 10.41 196 GLN A C 1
ATOM 1460 O O . GLN A 1 196 ? 13.439 -8.406 110.926 1.00 11.06 196 GLN A O 1
ATOM 1466 N N . GLY A 1 197 ? 14.567 -6.491 110.513 1.00 10.91 197 GLY A N 1
ATOM 1467 C CA . GLY A 1 197 ? 13.962 -6.345 109.199 1.00 11.25 197 GLY A CA 1
ATOM 1468 C C . GLY A 1 197 ? 12.597 -5.673 109.196 1.00 12.32 197 GLY A C 1
ATOM 1469 O O . GLY A 1 197 ? 11.886 -5.747 108.189 1.00 13.93 197 GLY A O 1
ATOM 1470 N N . THR A 1 198 ? 12.250 -5.008 110.307 1.00 10.66 198 THR A N 1
ATOM 1471 C CA . THR A 1 198 ? 10.961 -4.328 110.418 1.00 10.79 198 THR A CA 1
ATOM 1472 C C . THR A 1 198 ? 11.165 -2.898 110.951 1.00 10.40 198 THR A C 1
ATOM 1473 O O . THR A 1 198 ? 12.136 -2.639 111.688 1.00 10.80 198 THR A O 1
ATOM 1477 N N . VAL A 1 199 ? 10.255 -1.983 110.615 1.00 10.44 199 VAL A N 1
ATOM 1478 C CA . VAL A 1 199 ? 10.371 -0.625 111.137 1.00 10.64 199 VAL A CA 1
ATOM 1479 C C . VAL A 1 199 ? 10.318 -0.649 112.678 1.00 10.18 199 VAL A C 1
ATOM 1480 O O . VAL A 1 199 ? 11.055 0.101 113.342 1.00 9.83 199 VAL A O 1
ATOM 1484 N N . ASP A 1 200 ? 9.504 -1.519 113.286 1.00 8.78 200 ASP A N 1
ATOM 1485 C CA . ASP A 1 200 ? 9.345 -1.545 114.742 1.00 8.89 200 ASP A CA 1
ATOM 1486 C C . ASP A 1 200 ? 10.631 -1.983 115.461 1.00 8.54 200 ASP A C 1
ATOM 1487 O O . ASP A 1 200 ? 10.909 -1.553 116.574 1.00 9.48 200 ASP A O 1
ATOM 1492 N N . PHE A 1 201 ? 11.415 -2.860 114.828 1.00 8.20 201 PHE A N 1
ATOM 1493 C CA . PHE A 1 201 ? 12.702 -3.246 115.459 1.00 9.55 201 PHE A CA 1
ATOM 1494 C C . PHE A 1 201 ? 13.567 -2.005 115.601 1.00 7.81 201 PHE A C 1
ATOM 1495 O O . PHE A 1 201 ? 14.232 -1.834 116.637 1.00 9.98 201 PHE A O 1
ATOM 1503 N N . LEU A 1 202 ? 13.568 -1.147 114.586 1.00 8.09 202 LEU A N 1
ATOM 1504 C CA . LEU A 1 202 ? 14.365 0.080 114.662 1.00 9.13 202 LEU A CA 1
ATOM 1505 C C . LEU A 1 202 ? 13.845 1.016 115.743 1.00 8.89 202 LEU A C 1
ATOM 1506 O O . LEU A 1 202 ? 14.589 1.511 116.589 1.00 9.27 202 LEU A O 1
ATOM 1511 N N . THR A 1 203 ? 12.537 1.302 115.692 1.00 8.41 203 THR A N 1
ATOM 1512 C CA . THR A 1 203 ? 12.022 2.322 116.613 1.00 7.86 203 THR A CA 1
ATOM 1513 C C . THR A 1 203 ? 11.943 1.863 118.060 1.00 8.41 203 THR A C 1
ATOM 1514 O O . THR A 1 203 ? 12.283 2.643 118.977 1.00 8.97 203 THR A O 1
ATOM 1518 N N . ALA A 1 204 ? 11.481 0.630 118.282 1.00 7.68 204 ALA A N 1
ATOM 1519 C CA . ALA A 1 204 ? 11.345 0.114 119.632 1.00 7.76 204 ALA A CA 1
ATOM 1520 C C . ALA A 1 204 ? 12.671 -0.127 120.353 1.00 8.15 204 ALA A C 1
ATOM 1521 O O . ALA A 1 204 ? 12.742 -0.008 121.589 1.00 9.69 204 ALA A O 1
ATOM 1523 N N . LEU A 1 205 ? 13.707 -0.520 119.594 1.00 8.76 205 LEU A N 1
ATOM 1524 C CA . LEU A 1 205 ? 15.021 -0.703 120.218 1.00 8.31 205 LEU A CA 1
ATOM 1525 C C . LEU A 1 205 ? 15.745 0.640 120.354 1.00 7.60 205 LEU A C 1
ATOM 1526 O O . LEU A 1 205 ? 16.432 0.836 121.370 1.00 8.43 205 LEU A O 1
ATOM 1531 N N . ALA A 1 206 ? 15.623 1.550 119.376 1.00 7.98 206 ALA A N 1
ATOM 1532 C CA . ALA A 1 206 ? 16.196 2.903 119.551 1.00 8.34 206 ALA A CA 1
ATOM 1533 C C . ALA A 1 206 ? 15.597 3.582 120.778 1.00 9.20 206 ALA A C 1
ATOM 1534 O O . ALA A 1 206 ? 16.297 4.280 121.520 1.00 9.59 206 ALA A O 1
ATOM 1536 N N . CYS A 1 207 ? 14.319 3.343 121.021 1.00 9.54 207 CYS A N 1
ATOM 1537 C CA . CYS A 1 207 ? 13.636 3.902 122.204 1.00 10.12 207 CYS A CA 1
ATOM 1538 C C . CYS A 1 207 ? 14.354 3.539 123.517 1.00 10.61 207 CYS A C 1
ATOM 1539 O O . CYS A 1 207 ? 14.373 4.334 124.466 1.00 10.44 207 CYS A O 1
ATOM 1542 N N . ILE A 1 208 ? 14.922 2.338 123.620 1.00 9.06 208 ILE A N 1
ATOM 1543 C CA . ILE A 1 208 ? 15.589 1.957 124.871 1.00 8.88 208 ILE A CA 1
ATOM 1544 C C . ILE A 1 208 ? 16.752 2.947 125.122 1.00 8.75 208 ILE A C 1
ATOM 1545 O O . ILE A 1 208 ? 16.994 3.354 126.269 1.00 10.37 208 ILE A O 1
ATOM 1550 N N . GLN A 1 209 ? 17.486 3.300 124.054 1.00 8.85 209 GLN A N 1
ATOM 1551 C CA . GLN A 1 209 ? 18.595 4.275 124.183 1.00 9.01 209 GLN A CA 1
ATOM 1552 C C . GLN A 1 209 ? 18.075 5.677 124.503 1.00 9.53 209 GLN A C 1
ATOM 1553 O O . GLN A 1 209 ? 18.622 6.363 125.396 1.00 10.32 209 GLN A O 1
ATOM 1559 N N . LEU A 1 210 ? 17.039 6.102 123.777 1.00 9.68 210 LEU A N 1
ATOM 1560 C CA . LEU A 1 210 ? 16.481 7.460 123.915 1.00 10.36 210 LEU A CA 1
ATOM 1561 C C . LEU A 1 210 ? 15.824 7.690 125.274 1.00 11.22 210 LEU A C 1
ATOM 1562 O O . LEU A 1 210 ? 15.783 8.845 125.732 1.00 12.23 210 LEU A O 1
ATOM 1567 N N . GLU A 1 211 ? 15.287 6.631 125.864 1.00 10.75 211 GLU A N 1
ATOM 1568 C CA . GLU A 1 211 ? 14.683 6.709 127.205 1.00 13.25 211 GLU A CA 1
ATOM 1569 C C . GLU A 1 211 ? 15.676 6.331 128.298 1.00 12.94 211 GLU A C 1
ATOM 1570 O O . GLU A 1 211 ? 15.328 6.418 129.493 1.00 15.26 211 GLU A O 1
ATOM 1576 N N . GLY A 1 212 ? 16.899 5.902 127.934 1.00 12.38 212 GLY A N 1
ATOM 1577 C CA . GLY A 1 212 ? 17.807 5.336 128.900 1.00 12.08 212 GLY A CA 1
ATOM 1578 C C . GLY A 1 212 ? 19.033 6.190 129.206 1.00 11.73 212 GLY A C 1
ATOM 1579 O O . GLY A 1 212 ? 20.005 5.677 129.741 1.00 14.10 212 GLY A O 1
ATOM 1580 N N . GLY A 1 213 ? 18.969 7.455 128.829 1.00 10.94 213 GLY A N 1
ATOM 1581 C CA . GLY A 1 213 ? 20.000 8.429 129.249 1.00 12.01 213 GLY A CA 1
ATOM 1582 C C . GLY A 1 213 ? 20.930 8.938 128.164 1.00 13.82 213 GLY A C 1
ATOM 1583 O O . GLY A 1 213 ? 21.801 9.764 128.453 1.00 14.17 213 GLY A O 1
ATOM 1584 N N . LEU A 1 214 ? 20.780 8.462 126.935 1.00 11.94 214 LEU A N 1
ATOM 1585 C CA . LEU A 1 214 ? 21.528 9.005 125.778 1.00 12.32 214 LEU A CA 1
ATOM 1586 C C . LEU A 1 214 ? 20.739 10.136 125.149 1.00 12.91 214 LEU A C 1
ATOM 1587 O O . LEU A 1 214 ? 19.491 10.065 125.051 1.00 14.56 214 LEU A O 1
ATOM 1592 N N . ALA A 1 215 ? 21.433 11.201 124.736 1.00 11.19 215 ALA A N 1
ATOM 1593 C CA . ALA A 1 215 ? 20.771 12.303 124.028 1.00 11.84 215 ALA A CA 1
ATOM 1594 C C . ALA A 1 215 ? 20.346 11.837 122.609 1.00 11.95 215 ALA A C 1
ATOM 1595 O O . ALA A 1 215 ? 20.958 10.912 122.051 1.00 11.78 215 ALA A O 1
ATOM 1597 N N . PRO A 1 216 ? 19.325 12.463 122.029 1.00 11.64 216 PRO A N 1
ATOM 1598 C CA . PRO A 1 216 ? 18.933 12.068 120.669 1.00 11.50 216 PRO A CA 1
ATOM 1599 C C . PRO A 1 216 ? 20.098 12.179 119.691 1.00 11.38 216 PRO A C 1
ATOM 1600 O O . PRO A 1 216 ? 20.218 11.342 118.787 1.00 11.49 216 PRO A O 1
ATOM 1604 N N . SER A 1 217 ? 20.962 13.192 119.847 1.00 11.45 217 SER A N 1
ATOM 1605 C CA . SER A 1 217 ? 22.092 13.328 118.946 1.00 11.77 217 SER A CA 1
ATOM 1606 C C . SER A 1 217 ? 23.093 12.199 119.100 1.00 11.36 217 SER A C 1
ATOM 1607 O O . SER A 1 217 ? 24.042 12.118 118.285 1.00 13.06 217 SER A O 1
ATOM 1610 N N . GLN A 1 218 ? 22.909 11.353 120.119 1.00 10.71 218 GLN A N 1
ATOM 1611 C CA . GLN A 1 218 ? 23.848 10.255 120.364 1.00 10.13 218 GLN A CA 1
ATOM 1612 C C . GLN A 1 218 ? 23.287 8.893 119.899 1.00 10.45 218 GLN A C 1
ATOM 1613 O O . GLN A 1 218 ? 23.892 7.868 120.199 1.00 10.90 218 GLN A O 1
ATOM 1619 N N . VAL A 1 219 ? 22.173 8.914 119.157 1.00 9.16 219 VAL A N 1
ATOM 1620 C CA . VAL A 1 219 ? 21.538 7.653 118.706 1.00 9.03 219 VAL A CA 1
ATOM 1621 C C . VAL A 1 219 ? 21.423 7.643 117.182 1.00 8.97 219 VAL A C 1
ATOM 1622 O O . VAL A 1 219 ? 20.881 8.584 116.588 1.00 9.76 219 VAL A O 1
ATOM 1626 N N . GLY A 1 220 ? 22.025 6.605 116.568 1.00 8.66 220 GLY A N 1
ATOM 1627 C CA . GLY A 1 220 ? 22.000 6.452 115.091 1.00 8.59 220 GLY A CA 1
ATOM 1628 C C . GLY A 1 220 ? 21.483 5.051 114.744 1.00 8.14 220 GLY A C 1
ATOM 1629 O O . GLY A 1 220 ? 21.746 4.085 115.473 1.00 8.77 220 GLY A O 1
ATOM 1630 N N . LEU A 1 221 ? 20.773 4.965 113.606 1.00 8.99 221 LEU A N 1
ATOM 1631 C CA . LEU A 1 221 ? 20.193 3.676 113.172 1.00 8.78 221 LEU A CA 1
ATOM 1632 C C . LEU A 1 221 ? 21.159 3.015 112.169 1.00 9.16 221 LEU A C 1
ATOM 1633 O O . LEU A 1 221 ? 21.254 3.481 111.027 1.00 8.92 221 LEU A O 1
ATOM 1638 N N . GLY A 1 222 ? 21.817 1.926 112.603 1.00 8.98 222 GLY A N 1
ATOM 1639 C CA . GLY A 1 222 ? 22.781 1.217 111.715 1.00 8.08 222 GLY A CA 1
ATOM 1640 C C . GLY A 1 222 ? 22.107 0.022 111.022 1.00 8.15 222 GLY A C 1
ATOM 1641 O O . GLY A 1 222 ? 21.520 -0.824 111.667 1.00 8.28 222 GLY A O 1
ATOM 1642 N N . LEU A 1 223 ? 22.247 -0.011 109.694 1.00 8.73 223 LEU A N 1
ATOM 1643 C CA . LEU A 1 223 ? 21.608 -1.057 108.870 1.00 8.98 223 LEU A CA 1
ATOM 1644 C C . LEU A 1 223 ? 22.600 -1.593 107.843 1.00 9.86 223 LEU A C 1
ATOM 1645 O O . LEU A 1 223 ? 23.563 -0.915 107.477 1.00 9.32 223 LEU A O 1
ATOM 1650 N N . PRO A 1 224 ? 22.319 -2.794 107.296 1.00 9.28 224 PRO A N 1
ATOM 1651 C CA . PRO A 1 224 ? 23.138 -3.283 106.161 1.00 10.05 224 PRO A CA 1
ATOM 1652 C C . PRO A 1 224 ? 22.790 -2.461 104.912 1.00 11.20 224 PRO A C 1
ATOM 1653 O O . PRO A 1 224 ? 21.599 -2.123 104.677 1.00 10.45 224 PRO A O 1
ATOM 1657 N N . ALA A 1 225 ? 23.790 -2.206 104.068 1.00 9.86 225 ALA A N 1
ATOM 1658 C CA . ALA A 1 225 ? 23.552 -1.411 102.859 1.00 10.65 225 ALA A CA 1
ATOM 1659 C C . ALA A 1 225 ? 22.688 -2.128 101.812 1.00 11.12 225 ALA A C 1
ATOM 1660 O O . ALA A 1 225 ? 22.090 -1.484 100.950 1.00 12.60 225 ALA A O 1
ATOM 1662 N N . SER A 1 226 ? 22.746 -3.454 101.848 1.00 11.57 226 SER A N 1
ATOM 1663 C CA . SER A 1 226 ? 22.086 -4.320 100.862 1.00 11.21 226 SER A CA 1
ATOM 1664 C C . SER A 1 226 ? 21.928 -5.710 101.472 1.00 11.89 226 SER A C 1
ATOM 1665 O O . SER A 1 226 ? 22.454 -5.981 102.554 1.00 12.15 226 SER A O 1
ATOM 1668 N N . THR A 1 227 ? 21.215 -6.625 100.783 1.00 12.62 227 THR A N 1
ATOM 1669 C CA . THR A 1 227 ? 21.099 -7.994 101.306 1.00 14.23 227 THR A CA 1
ATOM 1670 C C . THR A 1 227 ? 22.429 -8.746 101.267 1.00 13.40 227 THR A C 1
ATOM 1671 O O . THR A 1 227 ? 22.593 -9.779 101.960 1.00 15.70 227 THR A O 1
ATOM 1675 N N . ARG A 1 228 ? 23.390 -8.210 100.499 1.00 13.25 228 ARG A N 1
ATOM 1676 C CA . ARG A 1 228 ? 24.734 -8.853 100.427 1.00 13.60 228 ARG A CA 1
ATOM 1677 C C . ARG A 1 228 ? 25.603 -8.508 101.642 1.00 13.79 228 ARG A C 1
ATOM 1678 O O . ARG A 1 228 ? 26.605 -9.165 101.915 1.00 14.85 228 ARG A O 1
ATOM 1686 N N . ALA A 1 229 ? 25.198 -7.465 102.368 1.00 12.55 229 ALA A N 1
ATOM 1687 C CA . ALA A 1 229 ? 26.055 -6.867 103.416 1.00 12.04 229 ALA A CA 1
ATOM 1688 C C . ALA A 1 229 ? 25.921 -7.526 104.786 1.00 12.68 229 ALA A C 1
ATOM 1689 O O . ALA A 1 229 ? 26.694 -7.219 105.688 1.00 13.86 229 ALA A O 1
ATOM 1691 N N . ALA A 1 230 ? 24.886 -8.353 104.970 1.00 12.05 230 ALA A N 1
ATOM 1692 C CA . ALA A 1 230 ? 24.630 -8.992 106.251 1.00 12.72 230 ALA A CA 1
ATOM 1693 C C . ALA A 1 230 ? 23.814 -10.262 106.040 1.00 13.96 230 ALA A C 1
ATOM 1694 O O . ALA A 1 230 ? 23.145 -10.374 105.004 1.00 16.39 230 ALA A O 1
ATOM 1696 N N . GLY A 1 231 ? 23.833 -11.150 107.022 1.00 14.52 231 GLY A N 1
ATOM 1697 C CA . GLY A 1 231 ? 23.080 -12.403 106.939 1.00 15.14 231 GLY A CA 1
ATOM 1698 C C . GLY A 1 231 ? 21.593 -12.197 107.188 1.00 15.82 231 GLY A C 1
ATOM 1699 O O . GLY A 1 231 ? 20.765 -13.035 106.815 1.00 18.51 231 GLY A O 1
ATOM 1700 N N . GLY A 1 232 ? 21.247 -11.081 107.832 1.00 13.19 232 GLY A N 1
ATOM 1701 C CA . GLY A 1 232 ? 19.839 -10.754 108.072 1.00 13.09 232 GLY A CA 1
ATOM 1702 C C . GLY A 1 232 ? 19.732 -9.329 108.574 1.00 11.79 232 GLY A C 1
ATOM 1703 O O . GLY A 1 232 ? 20.723 -8.761 109.052 1.00 10.91 232 GLY A O 1
ATOM 1704 N N . GLY A 1 233 ? 18.518 -8.774 108.481 1.00 11.98 233 GLY A N 1
ATOM 1705 C CA . GLY A 1 233 ? 18.245 -7.416 108.971 1.00 11.54 233 GLY A CA 1
ATOM 1706 C C . GLY A 1 233 ? 18.254 -6.311 107.936 1.00 11.35 233 GLY A C 1
ATOM 1707 O O . GLY A 1 233 ? 17.945 -5.143 108.263 1.00 11.47 233 GLY A O 1
ATOM 1708 N N . TYR A 1 234 ? 18.592 -6.608 106.675 1.00 10.93 234 TYR A N 1
ATOM 1709 C CA . TYR A 1 234 ? 18.447 -5.576 105.643 1.00 10.61 234 TYR A CA 1
ATOM 1710 C C . TYR A 1 234 ? 17.006 -5.081 105.588 1.00 10.84 234 TYR A C 1
ATOM 1711 O O . TYR A 1 234 ? 16.072 -5.905 105.603 1.00 12.92 234 TYR A O 1
ATOM 1720 N N . VAL A 1 235 ? 16.842 -3.759 105.462 1.00 10.73 235 VAL A N 1
ATOM 1721 C CA . VAL A 1 235 ? 15.516 -3.190 105.130 1.00 11.85 235 VAL A CA 1
ATOM 1722 C C . VAL A 1 235 ? 15.660 -2.201 103.970 1.00 11.48 235 VAL A C 1
ATOM 1723 O O . VAL A 1 235 ? 16.712 -1.602 103.746 1.00 10.82 235 VAL A O 1
ATOM 1727 N N . SER A 1 236 ? 14.583 -2.022 103.203 1.00 11.85 236 SER A N 1
ATOM 1728 C CA A SER A 1 236 ? 14.599 -1.000 102.162 0.60 12.10 236 SER A CA 1
ATOM 1729 C CA B SER A 1 236 ? 14.590 -0.998 102.165 0.40 11.69 236 SER A CA 1
ATOM 1730 C C . SER A 1 236 ? 14.902 0.366 102.770 1.00 11.26 236 SER A C 1
ATOM 1731 O O . SER A 1 236 ? 14.543 0.632 103.934 1.00 12.27 236 SER A O 1
ATOM 1736 N N . PRO A 1 237 ? 15.538 1.250 102.002 1.00 12.75 237 PRO A N 1
ATOM 1737 C CA . PRO A 1 237 ? 15.749 2.608 102.523 1.00 12.84 237 PRO A CA 1
ATOM 1738 C C . PRO A 1 237 ? 14.432 3.274 103.000 1.00 13.45 237 PRO A C 1
ATOM 1739 O O . PRO A 1 237 ? 14.456 4.018 103.989 1.00 13.85 237 PRO A O 1
ATOM 1743 N N . SER A 1 238 ? 13.310 3.000 102.333 1.00 13.21 238 SER A N 1
ATOM 1744 C CA . SER A 1 238 ? 12.035 3.598 102.776 1.00 14.10 238 SER A CA 1
ATOM 1745 C C . SER A 1 238 ? 11.723 3.196 104.215 1.00 14.42 238 SER A C 1
ATOM 1746 O O . SER A 1 238 ? 11.125 3.981 104.945 1.00 14.80 238 SER A O 1
ATOM 1749 N N . VAL A 1 239 ? 12.133 1.989 104.637 1.00 12.98 239 VAL A N 1
ATOM 1750 C CA . VAL A 1 239 ? 11.910 1.542 106.027 1.00 12.35 239 VAL A CA 1
ATOM 1751 C C . VAL A 1 239 ? 12.801 2.332 107.009 1.00 12.27 239 VAL A C 1
ATOM 1752 O O . VAL A 1 239 ? 12.355 2.738 108.099 1.00 11.07 239 VAL A O 1
ATOM 1756 N N . VAL A 1 240 ? 14.074 2.517 106.655 1.00 10.63 240 VAL A N 1
ATOM 1757 C CA . VAL A 1 240 ? 14.940 3.340 107.486 1.00 10.27 240 VAL A CA 1
ATOM 1758 C C . VAL A 1 240 ? 14.328 4.751 107.611 1.00 10.77 240 VAL A C 1
ATOM 1759 O O . VAL A 1 240 ? 14.277 5.330 108.716 1.00 10.93 240 VAL A O 1
ATOM 1763 N N . ASN A 1 241 ? 13.912 5.324 106.483 1.00 10.95 241 ASN A N 1
ATOM 1764 C CA . ASN A 1 241 ? 13.355 6.703 106.484 1.00 10.20 241 ASN A CA 1
ATOM 1765 C C . ASN A 1 241 ? 12.072 6.765 107.301 1.00 10.28 241 ASN A C 1
ATOM 1766 O O . ASN A 1 241 ? 11.867 7.740 108.008 1.00 11.32 241 ASN A O 1
ATOM 1771 N N . ALA A 1 242 ? 11.247 5.714 107.225 1.00 10.04 242 ALA A N 1
ATOM 1772 C CA . ALA A 1 242 ? 10.056 5.672 108.079 1.00 10.60 242 ALA A CA 1
ATOM 1773 C C . ALA A 1 242 ? 10.418 5.656 109.560 1.00 10.84 242 ALA A C 1
ATOM 1774 O O . ALA A 1 242 ? 9.784 6.352 110.388 1.00 11.26 242 ALA A O 1
ATOM 1776 N N . ALA A 1 243 ? 11.410 4.854 109.937 1.00 10.06 243 ALA A N 1
ATOM 1777 C CA . ALA A 1 243 ? 11.801 4.817 111.339 1.00 9.73 243 ALA A CA 1
ATOM 1778 C C . ALA A 1 243 ? 12.321 6.193 111.803 1.00 10.08 243 ALA A C 1
ATOM 1779 O O . ALA A 1 243 ? 12.072 6.628 112.928 1.00 10.07 243 ALA A O 1
ATOM 1781 N N . LEU A 1 244 ? 13.123 6.827 110.946 1.00 9.50 244 LEU A N 1
ATOM 1782 C CA . LEU A 1 244 ? 13.617 8.179 111.259 1.00 10.30 244 LEU A CA 1
ATOM 1783 C C . LEU A 1 244 ? 12.440 9.145 111.462 1.00 11.13 244 LEU A C 1
ATOM 1784 O O . LEU A 1 244 ? 12.468 9.910 112.418 1.00 12.01 244 LEU A O 1
ATOM 1789 N N . ASP A 1 245 ? 11.465 9.073 110.553 1.00 10.95 245 ASP A N 1
ATOM 1790 C CA . ASP A 1 245 ? 10.242 9.917 110.667 1.00 11.45 245 ASP A CA 1
ATOM 1791 C C . ASP A 1 245 ? 9.530 9.606 111.971 1.00 11.74 245 ASP A C 1
ATOM 1792 O O . ASP A 1 245 ? 9.023 10.512 112.652 1.00 11.98 245 ASP A O 1
ATOM 1797 N N . CYS A 1 246 ? 9.396 8.326 112.283 1.00 10.19 246 CYS A N 1
ATOM 1798 C CA . CYS A 1 246 ? 8.616 7.959 113.462 1.00 10.53 246 CYS A CA 1
ATOM 1799 C C . CYS A 1 246 ? 9.235 8.543 114.727 1.00 10.83 246 CYS A C 1
ATOM 1800 O O . CYS A 1 246 ? 8.554 9.175 115.588 1.00 11.82 246 CYS A O 1
ATOM 1803 N N . LEU A 1 247 ? 10.550 8.392 114.854 1.00 9.64 247 LEU A N 1
ATOM 1804 C CA . LEU A 1 247 ? 11.251 8.865 116.054 1.00 10.00 247 LEU A CA 1
ATOM 1805 C C . LEU A 1 247 ? 11.313 10.392 116.090 1.00 10.52 247 LEU A C 1
ATOM 1806 O O . LEU A 1 247 ? 11.179 10.962 117.167 1.00 11.65 247 LEU A O 1
ATOM 1811 N N . THR A 1 248 ? 11.543 11.039 114.938 1.00 11.11 248 THR A N 1
ATOM 1812 C CA . THR A 1 248 ? 11.790 12.508 114.957 1.00 12.12 248 THR A CA 1
ATOM 1813 C C . THR A 1 248 ? 10.512 13.350 114.922 1.00 13.14 248 THR A C 1
ATOM 1814 O O . THR A 1 248 ? 10.520 14.466 115.446 1.00 14.47 248 THR A O 1
ATOM 1818 N N . LYS A 1 249 ? 9.473 12.830 114.274 1.00 12.07 249 LYS A N 1
ATOM 1819 C CA A LYS A 1 249 ? 8.303 13.686 114.034 0.70 13.44 249 LYS A CA 1
ATOM 1820 C CA B LYS A 1 249 ? 8.311 13.631 113.879 0.30 12.76 249 LYS A CA 1
ATOM 1821 C C . LYS A 1 249 ? 6.966 12.975 114.133 1.00 13.17 249 LYS A C 1
ATOM 1822 O O . LYS A 1 249 ? 5.919 13.568 113.792 1.00 13.82 249 LYS A O 1
ATOM 1833 N N . ALA A 1 250 ? 6.976 11.751 114.659 1.00 11.63 250 ALA A N 1
ATOM 1834 C CA . ALA A 1 250 ? 5.739 11.005 114.905 1.00 11.80 250 ALA A CA 1
ATOM 1835 C C . ALA A 1 250 ? 4.943 10.751 113.636 1.00 12.50 250 ALA A C 1
ATOM 1836 O O . ALA A 1 250 ? 3.701 10.788 113.615 1.00 14.41 250 ALA A O 1
ATOM 1838 N N . THR A 1 251 ? 5.625 10.492 112.543 1.00 11.13 251 THR A N 1
ATOM 1839 C CA . THR A 1 251 ? 4.948 10.042 111.344 1.00 11.96 251 THR A CA 1
ATOM 1840 C C . THR A 1 251 ? 5.560 8.736 110.846 1.00 12.57 251 THR A C 1
ATOM 1841 O O . THR A 1 251 ? 6.721 8.449 111.182 1.00 11.71 251 THR A O 1
ATOM 1845 N N . ASN A 1 252 ? 4.785 7.950 110.096 1.00 12.71 252 ASN A N 1
ATOM 1846 C CA . ASN A 1 252 ? 5.283 6.707 109.481 1.00 12.35 252 ASN A CA 1
ATOM 1847 C C . ASN A 1 252 ? 5.711 5.637 110.485 1.00 12.28 252 ASN A C 1
ATOM 1848 O O . ASN A 1 252 ? 6.438 4.706 110.135 1.00 12.68 252 ASN A O 1
ATOM 1853 N N . CYS A 1 253 ? 5.152 5.695 111.697 1.00 10.68 253 CYS A N 1
ATOM 1854 C CA . CYS A 1 253 ? 5.398 4.600 112.644 1.00 11.44 253 CYS A CA 1
ATOM 1855 C C . CYS A 1 253 ? 4.741 3.287 112.214 1.00 12.98 253 CYS A C 1
ATOM 1856 O O . CYS A 1 253 ? 3.732 3.262 111.473 1.00 13.64 253 CYS A O 1
ATOM 1859 N N . GLY A 1 254 ? 5.325 2.180 112.684 1.00 12.34 254 GLY A N 1
ATOM 1860 C CA . GLY A 1 254 ? 4.678 0.861 112.554 1.00 11.82 254 GLY A CA 1
ATOM 1861 C C . GLY A 1 254 ? 3.739 0.671 113.745 1.00 11.28 254 GLY A C 1
ATOM 1862 O O . GLY A 1 254 ? 3.116 1.665 114.211 1.00 13.70 254 GLY A O 1
ATOM 1863 N N . SER A 1 255 ? 3.578 -0.554 114.255 1.00 11.34 255 SER A N 1
ATOM 1864 C CA . SER A 1 255 ? 2.727 -0.738 115.448 1.00 11.60 255 SER A CA 1
ATOM 1865 C C . SER A 1 255 ? 3.292 -0.025 116.687 1.00 11.56 255 SER A C 1
ATOM 1866 O O . SER A 1 255 ? 2.567 0.358 117.634 1.00 12.41 255 SER A O 1
ATOM 1869 N N . PHE A 1 256 ? 4.628 0.089 116.749 1.00 10.30 256 PHE A N 1
ATOM 1870 C CA . PHE A 1 256 ? 5.255 0.709 117.911 1.00 9.60 256 PHE A CA 1
ATOM 1871 C C . PHE A 1 256 ? 5.287 2.235 117.778 1.00 9.37 256 PHE A C 1
ATOM 1872 O O . PHE A 1 256 ? 5.809 2.771 116.804 1.00 10.37 256 PHE A O 1
ATOM 1880 N N . LYS A 1 257 ? 4.684 2.870 118.781 1.00 9.68 257 LYS A N 1
ATOM 1881 C CA . LYS A 1 257 ? 4.656 4.340 118.831 1.00 9.63 257 LYS A CA 1
ATOM 1882 C C . LYS A 1 257 ? 5.464 4.851 120.014 1.00 9.39 257 LYS A C 1
ATOM 1883 O O . LYS A 1 257 ? 5.114 4.631 121.170 1.00 10.65 257 LYS A O 1
ATOM 1889 N N . PRO A 1 258 ? 6.615 5.516 119.718 1.00 10.29 258 PRO A N 1
ATOM 1890 C CA . PRO A 1 258 ? 7.333 6.102 120.840 1.00 10.78 258 PRO A CA 1
ATOM 1891 C C . PRO A 1 258 ? 6.465 7.092 121.616 1.00 11.12 258 PRO A C 1
ATOM 1892 O O . PRO A 1 258 ? 5.591 7.749 121.039 1.00 10.83 258 PRO A O 1
ATOM 1896 N N . SER A 1 259 ? 6.722 7.246 122.909 1.00 11.90 259 SER A N 1
ATOM 1897 C CA A SER A 1 259 ? 5.934 8.199 123.676 0.70 11.71 259 SER A CA 1
ATOM 1898 C CA B SER A 1 259 ? 5.914 8.188 123.670 0.30 11.33 259 SER A CA 1
ATOM 1899 C C . SER A 1 259 ? 6.222 9.632 123.314 1.00 11.74 259 SER A C 1
ATOM 1900 O O . SER A 1 259 ? 5.363 10.496 123.468 1.00 11.48 259 SER A O 1
ATOM 1905 N N . LYS A 1 260 ? 7.452 9.891 122.861 1.00 11.73 260 LYS A N 1
ATOM 1906 C CA . LYS A 1 260 ? 7.903 11.246 122.554 1.00 13.00 260 LYS A CA 1
ATOM 1907 C C . LYS A 1 260 ? 8.419 11.362 121.124 1.00 12.10 260 LYS A C 1
ATOM 1908 O O . LYS A 1 260 ? 8.503 10.345 120.401 1.00 11.95 260 LYS A O 1
ATOM 1914 N N . THR A 1 261 ? 8.699 12.597 120.697 1.00 12.57 261 THR A N 1
ATOM 1915 C CA . THR A 1 261 ? 9.459 12.841 119.467 1.00 12.94 261 THR A CA 1
ATOM 1916 C C . THR A 1 261 ? 10.847 13.293 119.875 1.00 13.43 261 THR A C 1
ATOM 1917 O O . THR A 1 261 ? 11.038 13.831 120.965 1.00 12.76 261 THR A O 1
ATOM 1921 N N . TYR A 1 262 ? 11.815 12.996 119.003 1.00 11.91 262 TYR A N 1
ATOM 1922 C CA . TYR A 1 262 ? 13.234 13.243 119.245 1.00 13.18 262 TYR A CA 1
ATOM 1923 C C . TYR A 1 262 ? 13.814 13.880 117.986 1.00 14.12 262 TYR A C 1
ATOM 1924 O O . TYR A 1 262 ? 14.533 13.235 117.209 1.00 13.25 262 TYR A O 1
ATOM 1933 N N . PRO A 1 263 ? 13.489 15.164 117.717 1.00 14.49 263 PRO A N 1
ATOM 1934 C CA . PRO A 1 263 ? 13.884 15.788 116.453 1.00 15.03 263 PRO A CA 1
ATOM 1935 C C . PRO A 1 263 ? 15.393 15.855 116.223 1.00 13.89 263 PRO A C 1
ATOM 1936 O O . PRO A 1 263 ? 15.807 15.918 115.047 1.00 15.11 263 PRO A O 1
ATOM 1940 N N . ASP A 1 264 ? 16.189 15.833 117.295 1.00 14.07 264 ASP A N 1
ATOM 1941 C CA . ASP A 1 264 ? 17.670 15.905 117.137 1.00 14.51 264 ASP A CA 1
ATOM 1942 C C . ASP A 1 264 ? 18.334 14.539 116.985 1.00 13.18 264 ASP A C 1
ATOM 1943 O O . ASP A 1 264 ? 19.556 14.427 117.101 1.00 12.73 264 ASP A O 1
ATOM 1948 N N . LEU A 1 265 ? 17.533 13.514 116.713 1.00 11.63 265 LEU A N 1
ATOM 1949 C CA . LEU A 1 265 ? 18.086 12.158 116.429 1.00 11.34 265 LEU A CA 1
ATOM 1950 C C . LEU A 1 265 ? 19.241 12.297 115.436 1.00 10.80 265 LEU A C 1
ATOM 1951 O O . LEU A 1 265 ? 19.092 12.976 114.400 1.00 12.25 265 LEU A O 1
ATOM 1956 N N . ARG A 1 266 ? 20.372 11.638 115.720 1.00 10.75 266 ARG A N 1
ATOM 1957 C CA . ARG A 1 266 ? 21.561 11.929 114.886 1.00 11.26 266 ARG A CA 1
ATOM 1958 C C . ARG A 1 266 ? 21.348 11.578 113.415 1.00 11.16 266 ARG A C 1
ATOM 1959 O O . ARG A 1 266 ? 21.632 12.364 112.515 1.00 11.98 266 ARG A O 1
ATOM 1967 N N . GLY A 1 267 ? 20.892 10.352 113.148 1.00 10.71 267 GLY A N 1
ATOM 1968 C CA . GLY A 1 267 ? 20.796 9.885 111.764 1.00 9.75 267 GLY A CA 1
ATOM 1969 C C . GLY A 1 267 ? 20.926 8.387 111.652 1.00 10.36 267 GLY A C 1
ATOM 1970 O O . GLY A 1 267 ? 20.324 7.630 112.431 1.00 10.03 267 GLY A O 1
ATOM 1971 N N . ALA A 1 268 ? 21.756 7.969 110.685 1.00 10.13 268 ALA A N 1
ATOM 1972 C CA . ALA A 1 268 ? 21.817 6.555 110.315 1.00 9.26 268 ALA A CA 1
ATOM 1973 C C . ALA A 1 268 ? 23.237 6.159 110.031 1.00 9.21 268 ALA A C 1
ATOM 1974 O O . ALA A 1 268 ? 24.134 7.003 109.943 1.00 9.76 268 ALA A O 1
ATOM 1984 N N . THR A 1 270 ? 25.605 2.785 107.912 1.00 9.14 270 THR A N 1
ATOM 1985 C CA . THR A 1 270 ? 25.541 1.517 107.165 1.00 9.92 270 THR A CA 1
ATOM 1986 C C . THR A 1 270 ? 26.883 0.782 107.060 1.00 8.88 270 THR A C 1
ATOM 1987 O O . THR A 1 270 ? 27.970 1.405 106.928 1.00 9.96 270 THR A O 1
ATOM 1991 N N . TRP A 1 271 ? 26.744 -0.549 107.129 1.00 8.76 271 TRP A N 1
ATOM 1992 C CA . TRP A 1 271 ? 27.816 -1.466 106.725 1.00 8.91 271 TRP A CA 1
ATOM 1993 C C . TRP A 1 271 ? 27.423 -1.929 105.323 1.00 8.51 271 TRP A C 1
ATOM 1994 O O . TRP A 1 271 ? 26.393 -2.617 105.192 1.00 9.94 271 TRP A O 1
ATOM 2005 N N . SER A 1 272 ? 28.163 -1.571 104.254 1.00 9.82 272 SER A N 1
ATOM 2006 C CA . SER A 1 272 ? 29.368 -0.741 104.221 1.00 9.99 272 SER A CA 1
ATOM 2007 C C . SER A 1 272 ? 29.256 0.147 102.971 1.00 10.01 272 SER A C 1
ATOM 2008 O O . SER A 1 272 ? 28.410 -0.090 102.106 1.00 10.42 272 SER A O 1
ATOM 2011 N N . THR A 1 273 ? 30.134 1.131 102.838 1.00 10.30 273 THR A N 1
ATOM 2012 C CA . THR A 1 273 ? 30.152 1.961 101.615 1.00 9.92 273 THR A CA 1
ATOM 2013 C C . THR A 1 273 ? 30.395 1.055 100.384 1.00 10.09 273 THR A C 1
ATOM 2014 O O . THR A 1 273 ? 29.833 1.302 99.310 1.00 12.06 273 THR A O 1
ATOM 2018 N N . ASN A 1 274 ? 31.176 0.007 100.576 1.00 10.76 274 ASN A N 1
ATOM 2019 C CA . ASN A 1 274 ? 31.528 -0.895 99.435 1.00 10.30 274 ASN A CA 1
ATOM 2020 C C . ASN A 1 274 ? 30.317 -1.657 98.972 1.00 11.51 274 ASN A C 1
ATOM 2021 O O . ASN A 1 274 ? 30.052 -1.760 97.747 1.00 12.01 274 ASN A O 1
ATOM 2026 N N . TRP A 1 275 ? 29.546 -2.210 99.922 1.00 10.72 275 TRP A N 1
ATOM 2027 C CA . TRP A 1 275 ? 28.328 -2.898 99.527 1.00 10.49 275 TRP A CA 1
ATOM 2028 C C . TRP A 1 275 ? 27.298 -1.899 98.975 1.00 9.92 275 TRP A C 1
ATOM 2029 O O . TRP A 1 275 ? 26.564 -2.227 98.031 1.00 10.84 275 TRP A O 1
ATOM 2040 N N . ASP A 1 276 ? 27.273 -0.671 99.505 1.00 10.59 276 ASP A N 1
ATOM 2041 C CA . ASP A 1 276 ? 26.362 0.361 98.950 1.00 10.98 276 ASP A CA 1
ATOM 2042 C C . ASP A 1 276 ? 26.679 0.577 97.443 1.00 10.37 276 ASP A C 1
ATOM 2043 O O . ASP A 1 276 ? 25.770 0.608 96.607 1.00 11.86 276 ASP A O 1
ATOM 2048 N N . ALA A 1 277 ? 27.971 0.649 97.131 1.00 9.96 277 ALA A N 1
ATOM 2049 C CA . ALA A 1 277 ? 28.437 0.883 95.732 1.00 10.69 277 ALA A CA 1
ATOM 2050 C C . ALA A 1 277 ? 28.062 -0.299 94.841 1.00 11.19 277 ALA A C 1
ATOM 2051 O O . ALA A 1 277 ? 27.607 -0.087 93.693 1.00 12.04 277 ALA A O 1
ATOM 2053 N N . THR A 1 278 ? 28.249 -1.530 95.343 1.00 10.19 278 THR A N 1
ATOM 2054 C CA . THR A 1 278 ? 27.808 -2.706 94.585 1.00 10.69 278 THR A CA 1
ATOM 2055 C C . THR A 1 278 ? 26.333 -2.602 94.229 1.00 11.29 278 THR A C 1
ATOM 2056 O O . THR A 1 278 ? 25.883 -3.015 93.129 1.00 11.92 278 THR A O 1
ATOM 2060 N N . ALA A 1 279 ? 25.555 -2.010 95.159 1.00 11.32 279 ALA A N 1
ATOM 2061 C CA . ALA A 1 279 ? 24.097 -1.857 94.974 1.00 11.99 279 ALA A CA 1
ATOM 2062 C C . ALA A 1 279 ? 23.731 -0.474 94.414 1.00 12.34 279 ALA A C 1
ATOM 2063 O O . ALA A 1 279 ? 22.621 0.016 94.662 1.00 14.40 279 ALA A O 1
ATOM 2065 N N . GLY A 1 280 ? 24.626 0.160 93.658 1.00 11.73 280 GLY A N 1
ATOM 2066 C CA . GLY A 1 280 ? 24.282 1.387 92.904 1.00 12.05 280 GLY A CA 1
ATOM 2067 C C . GLY A 1 280 ? 24.088 2.627 93.753 1.00 11.91 280 GLY A C 1
ATOM 2068 O O . GLY A 1 280 ? 23.490 3.610 93.291 1.00 12.59 280 GLY A O 1
ATOM 2069 N N . ASN A 1 281 ? 24.583 2.560 94.996 1.00 11.10 281 ASN A N 1
ATOM 2070 C CA . ASN A 1 281 ? 24.438 3.685 95.960 1.00 11.77 281 ASN A CA 1
ATOM 2071 C C . ASN A 1 281 ? 22.963 3.970 96.264 1.00 11.19 281 ASN A C 1
ATOM 2072 O O . ASN A 1 281 ? 22.639 5.112 96.658 1.00 12.00 281 ASN A O 1
ATOM 2077 N N . ALA A 1 282 ? 22.081 2.993 96.065 1.00 11.65 282 ALA A N 1
ATOM 2078 C CA . ALA A 1 282 ? 20.646 3.213 96.342 1.00 11.77 282 ALA A CA 1
ATOM 2079 C C . ALA A 1 282 ? 20.437 3.575 97.817 1.00 12.22 282 ALA A C 1
ATOM 2080 O O . ALA A 1 282 ? 19.664 4.520 98.131 1.00 13.59 282 ALA A O 1
ATOM 2082 N N . TRP A 1 283 ? 21.123 2.892 98.713 1.00 12.06 283 TRP A N 1
ATOM 2083 C CA . TRP A 1 283 ? 20.877 3.130 100.151 1.00 11.67 283 TRP A CA 1
ATOM 2084 C C . TRP A 1 283 ? 21.326 4.546 100.512 1.00 12.53 283 TRP A C 1
ATOM 2085 O O . TRP A 1 283 ? 20.542 5.325 101.109 1.00 12.64 283 TRP A O 1
ATOM 2096 N N . SER A 1 284 ? 22.573 4.928 100.215 1.00 11.01 284 SER A N 1
ATOM 2097 C CA . SER A 1 284 ? 23.030 6.258 100.601 1.00 10.96 284 SER A CA 1
ATOM 2098 C C . SER A 1 284 ? 22.272 7.370 99.849 1.00 11.51 284 SER A C 1
ATOM 2099 O O . SER A 1 284 ? 22.059 8.470 100.415 1.00 12.14 284 SER A O 1
ATOM 2102 N N . ASN A 1 285 ? 21.870 7.115 98.596 1.00 11.91 285 ASN A N 1
ATOM 2103 C CA . ASN A 1 285 ? 21.093 8.137 97.877 1.00 11.80 285 ASN A CA 1
ATOM 2104 C C . ASN A 1 285 ? 19.812 8.451 98.664 1.00 12.29 285 ASN A C 1
ATOM 2105 O O . ASN A 1 285 ? 19.482 9.618 98.850 1.00 14.34 285 ASN A O 1
ATOM 2110 N N . SER A 1 286 ? 19.093 7.421 99.097 1.00 11.09 286 SER A N 1
ATOM 2111 C CA . SER A 1 286 ? 17.743 7.652 99.667 1.00 11.31 286 SER A CA 1
ATOM 2112 C C . SER A 1 286 ? 17.871 8.032 101.140 1.00 12.16 286 SER A C 1
ATOM 2113 O O . SER A 1 286 ? 17.264 9.026 101.565 1.00 12.46 286 SER A O 1
ATOM 2116 N N . VAL A 1 287 ? 18.600 7.236 101.931 1.00 11.90 287 VAL A N 1
ATOM 2117 C CA . VAL A 1 287 ? 18.765 7.549 103.371 1.00 11.50 287 VAL A CA 1
ATOM 2118 C C . VAL A 1 287 ? 19.535 8.841 103.563 1.00 13.02 287 VAL A C 1
ATOM 2119 O O . VAL A 1 287 ? 19.189 9.665 104.421 1.00 13.24 287 VAL A O 1
ATOM 2123 N N . GLY A 1 288 ? 20.582 9.070 102.770 1.00 12.35 288 GLY A N 1
ATOM 2124 C CA . GLY A 1 288 ? 21.330 10.335 102.889 1.00 13.67 288 GLY A CA 1
ATOM 2125 C C . GLY A 1 288 ? 20.459 11.562 102.640 1.00 14.45 288 GLY A C 1
ATOM 2126 O O . GLY A 1 288 ? 20.505 12.518 103.434 1.00 16.25 288 GLY A O 1
ATOM 2127 N N . ALA A 1 289 ? 19.666 11.534 101.563 1.00 14.44 289 ALA A N 1
ATOM 2128 C CA . ALA A 1 289 ? 18.778 12.660 101.263 1.00 15.07 289 ALA A CA 1
ATOM 2129 C C . ALA A 1 289 ? 17.820 12.846 102.448 1.00 15.47 289 ALA A C 1
ATOM 2130 O O . ALA A 1 289 ? 17.549 13.978 102.862 1.00 16.44 289 ALA A O 1
ATOM 2132 N N . HIS A 1 290 ? 17.319 11.740 102.996 1.00 14.22 290 HIS A N 1
ATOM 2133 C CA . HIS A 1 290 ? 16.303 11.857 104.057 1.00 14.33 290 HIS A CA 1
ATOM 2134 C C . HIS A 1 290 ? 16.899 12.418 105.339 1.00 15.14 290 HIS A C 1
ATOM 2135 O O . HIS A 1 290 ? 16.308 13.309 106.000 1.00 15.51 290 HIS A O 1
ATOM 2142 N N . VAL A 1 291 ? 18.080 11.921 105.712 1.00 14.12 291 VAL A N 1
ATOM 2143 C CA . VAL A 1 291 ? 18.756 12.386 106.930 1.00 14.63 291 VAL A CA 1
ATOM 2144 C C . VAL A 1 291 ? 19.123 13.863 106.805 1.00 16.59 291 VAL A C 1
ATOM 2145 O O . VAL A 1 291 ? 18.932 14.640 107.759 1.00 18.55 291 VAL A O 1
ATOM 2149 N N . HIS A 1 292 ? 19.639 14.261 105.640 1.00 17.24 292 HIS A N 1
ATOM 2150 C CA . HIS A 1 292 ? 20.099 15.636 105.431 1.00 19.03 292 HIS A CA 1
ATOM 2151 C C . HIS A 1 292 ? 18.940 16.609 105.244 1.00 22.10 292 HIS A C 1
ATOM 2152 O O . HIS A 1 292 ? 19.152 17.828 105.183 1.00 24.94 292 HIS A O 1
ATOM 2159 N N . ALA A 1 293 ? 17.734 16.061 105.133 1.00 22.81 293 ALA A N 1
ATOM 2160 C CA . ALA A 1 293 ? 16.512 16.881 105.167 1.00 24.99 293 ALA A CA 1
ATOM 2161 C C . ALA A 1 293 ? 15.869 16.960 106.565 1.00 26.62 293 ALA A C 1
ATOM 2162 O O . ALA A 1 293 ? 14.912 17.733 106.739 1.00 28.10 293 ALA A O 1
ATOM 2164 N N . LEU A 1 294 ? 16.336 16.177 107.549 1.00 27.70 294 LEU A N 1
ATOM 2165 C CA . LEU A 1 294 ? 15.820 16.309 108.932 1.00 29.43 294 LEU A CA 1
ATOM 2166 C C . LEU A 1 294 ? 16.240 17.683 109.476 1.00 30.92 294 LEU A C 1
ATOM 2167 O O . LEU A 1 294 ? 15.369 18.479 109.858 1.00 34.49 294 LEU A O 1
#

InterPro domains:
  IPR001223 Glycoside hydrolase family 18, catalytic domain [PF00704] (283-559)
  IPR001223 Glycoside hydrolase family 18, catalytic domain [PS51910] (281-566)
  IPR001579 Glycosyl hydrolase family 18, active site [PS01095] (389-397)
  IPR003305 Carbohydrate-binding, CenC-like [PF02018] (40-155)
  IPR003961 Fibronectin type III [PF00041] (187-264)
  IPR003961 Fibronectin type III [PS50853] (188-270)
  IPR003961 Fibronectin type III [SM00060] (186-256)
  IPR003961 Fibronectin type III [cd00063] (186-266)
  IPR008979 Galactose-binding-like domain superfamily [SSF49785] (38-171)
  IPR011583 Chitinase II/V-like, catalytic domain [SM00636] (281-552)
  IPR013783 Immunoglobulin-like fold [G3DSA:2.60.40.10] (184-266)
  IPR017853 Glycoside hydrolase superfamily [SSF51445] (278-559)
  IPR036116 Fibronectin type III superfamily [SSF49265] (183-267)

Organism: Streptomyces coelicolor (NCBI:txid1902)

Solvent-accessible surface area: 10958 Å² total

B-factor: mean 16.78, std 7.51, range [7.6, 47.55]

Radius of gyration: 17.81 Å; Cα contacts (8 Å, |Δi|>4): 637; chains: 1; bounding box: 48×32×41 Å

Secondary structure (DSSP, 8-state):
--SSB-EEEEESS-SSSPP--GGGS-TT-SEEEEEEEEE-SSTT-EE----TTTTTS--HHHHHHHHHHHHHTT-EEEEEEEETT------SHHHHHHHHHHHHH---S----EEEEE-S---S---HHHHHHHHHH----B----TT---TTSHHHHHHHHTGGG---B---SS-----TTS----TTSHHHHHHHHHHHHTTT--GGGBB---BSSTTS-SS----HHHHHHHHHHHHHS-S--S---SS--TT--B--B-HHHHHHTTTHHHHHHHHHHHT-

CATH classification: 3.20.20.80

Foldseek 3Di:
DLLAFAEFEQELADDPFAQDQLLPQDPLHQEYEYPAWADDPFALATHDDRNCVRRVNQDLVNNLVSQVVSVVVNHAYAHEAAPPPHDHDLDDLRSLCNNLVRRLVNVVSPHQYYEYDHPPDAALVSLSSVVSNCVVRDLGAYEEDDLVCQACPRRVNVNCQSPVSRYQAYEELWPDQWQFPVRDIDGAQALCSQQRSLLNSVVHRHALRHYAYEYELDCVQHVTRHYQLVSLLLSLCQQAPNGNDDPDHRPDHRNSRRFYYRHSRNCVSVVVNNSVRRSVSSVVD

Nearest PDB structures (foldseek):
  3ebv-assembly1_A  TM=1.003E+00  e=8.172E-60  Streptomyces coelicolor
  4tx8-assembly1_A  TM=9.068E-01  e=7.353E-30  Chromobacterium violaceum ATCC 12472
  4mb5-assembly1_A  TM=8.296E-01  e=1.522E-16  Moritella marina
  4w5z-assembly1_A  TM=8.317E-01  e=5.227E-16  Moritella marina
  4hmc-assembly1_A  TM=8.198E-01  e=8.050E-16  Moritella marina